Protein AF-A0A7C7PRU1-F1 (afdb_monomer)

Secondary structure (DSSP, 8-state):
----TT-TT-----STTTHHHHTTT---PPPEEEEEEEEE-HHHHH-TTSTTHHHHHHHTTHHHHHHHHHHHSPEE--TTHHHHHHHTT---S---S--EEPPEEEEEETTEEEEEEEEEEEEEEEEE-TTS-EEEEEEEEEEEE--SS-HHHHHHHHHHHHHHHHHHHHHHHHHHHHHT----

Nearest PDB structures (foldseek):
  7aeb-assembly1_M  TM=7.096E-01  e=5.156E-04  Algoriphagus machipongonensis
  6j0n-assembly1_b  TM=6.304E-01  e=5.490E-04  Photorhabdus asymbiotica subsp. asymbiotica ATCC 43949
  6rbk-assembly1_A  TM=6.031E-01  e=1.405E-03  Serratia entomophila
  7b5h-assembly1_AK  TM=6.548E-01  e=2.080E-02  Nostoc sp. PCC 7120 = FACHB-418
  6u5b-assembly1_h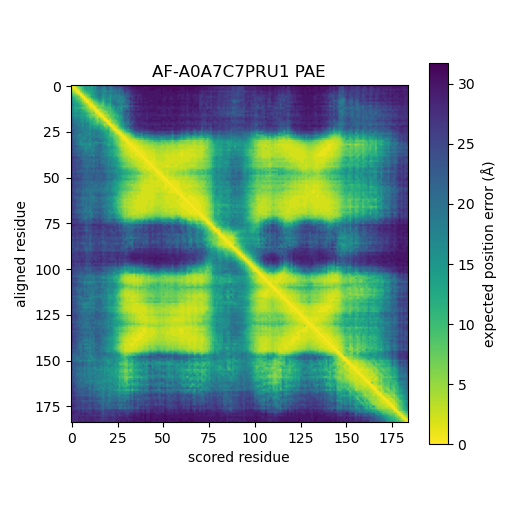  TM=7.132E-01  e=1.363E-01  Pseudomonas aeruginosa PAO1

Structure (mmCIF, N/CA/C/O backbone):
data_AF-A0A7C7PRU1-F1
#
_entry.id   AF-A0A7C7PRU1-F1
#
loop_
_atom_site.group_PDB
_atom_site.id
_atom_site.type_symbol
_atom_site.label_atom_id
_atom_site.label_alt_id
_atom_site.label_comp_id
_atom_site.label_asym_id
_atom_site.label_entity_id
_atom_site.label_seq_id
_atom_site.pdbx_PDB_ins_code
_atom_site.Cartn_x
_atom_site.Cartn_y
_atom_site.Cartn_z
_atom_site.occupancy
_atom_site.B_iso_or_equiv
_atom_site.auth_seq_id
_atom_site.auth_comp_id
_atom_site.auth_asym_id
_atom_site.auth_atom_id
_atom_site.pdbx_PDB_model_num
ATOM 1 N N . LEU A 1 1 ? -3.841 6.656 40.233 1.00 38.75 1 LEU A N 1
ATOM 2 C CA . LEU A 1 1 ? -4.210 6.365 38.831 1.00 38.75 1 LEU A CA 1
ATOM 3 C C . LEU A 1 1 ? -3.490 5.076 38.475 1.00 38.75 1 LEU A C 1
ATOM 5 O O . LEU A 1 1 ? -2.268 5.057 38.509 1.00 38.75 1 LEU A O 1
ATOM 9 N N . GLY A 1 2 ? -4.239 3.973 38.450 1.00 35.47 2 GLY A N 1
ATOM 10 C CA . GLY A 1 2 ? -3.716 2.624 38.669 1.00 35.47 2 GLY A CA 1
ATOM 11 C C . GLY A 1 2 ? -3.081 2.014 37.427 1.00 35.47 2 GLY A C 1
ATOM 12 O O . GLY A 1 2 ? -3.747 1.836 36.416 1.00 35.47 2 GLY A O 1
ATOM 13 N N . SER A 1 3 ? -1.809 1.644 37.541 1.00 40.94 3 SER A N 1
ATOM 14 C CA . SER A 1 3 ? -1.124 0.778 36.588 1.00 40.94 3 SER A CA 1
ATOM 15 C C . SER A 1 3 ? -1.658 -0.647 36.738 1.00 40.94 3 SER A C 1
ATOM 17 O O . SER A 1 3 ? -1.293 -1.339 37.688 1.00 40.94 3 SER A O 1
ATOM 19 N N . ALA A 1 4 ? -2.529 -1.085 35.829 1.00 42.38 4 ALA A N 1
ATOM 20 C CA . ALA A 1 4 ? -2.904 -2.491 35.724 1.00 42.38 4 ALA A CA 1
ATOM 21 C C . ALA A 1 4 ? -1.730 -3.275 35.093 1.00 42.38 4 ALA A C 1
ATOM 23 O O . ALA A 1 4 ? -1.339 -2.988 33.959 1.00 42.38 4 ALA A O 1
ATOM 24 N N . PRO A 1 5 ? -1.125 -4.239 35.808 1.00 40.91 5 PRO A N 1
ATOM 25 C CA . PRO A 1 5 ? -0.026 -5.037 35.290 1.00 40.91 5 PRO A CA 1
ATOM 26 C C . PRO A 1 5 ? -0.597 -6.141 34.394 1.00 40.91 5 PRO A C 1
ATOM 28 O O . PRO A 1 5 ? -1.115 -7.138 34.885 1.00 40.91 5 PRO A O 1
ATOM 31 N N . GLY A 1 6 ? -0.538 -5.955 33.074 1.00 44.84 6 GLY A N 1
ATOM 32 C CA . GLY A 1 6 ? -0.979 -6.988 32.126 1.00 44.84 6 GLY A CA 1
ATOM 33 C C . GLY A 1 6 ? -0.945 -6.606 30.647 1.00 44.84 6 GLY A C 1
ATOM 34 O O . GLY A 1 6 ? -0.924 -7.486 29.796 1.00 44.84 6 GLY A O 1
ATOM 35 N N . THR A 1 7 ? -0.887 -5.320 30.305 1.00 46.22 7 THR A N 1
ATOM 36 C CA . THR A 1 7 ? -1.001 -4.863 28.911 1.00 46.22 7 THR A CA 1
ATOM 37 C C . THR A 1 7 ? 0.336 -4.375 28.353 1.00 46.22 7 THR A C 1
ATOM 39 O O . THR A 1 7 ? 0.737 -3.232 28.581 1.00 46.22 7 THR A O 1
ATOM 42 N N . ARG A 1 8 ? 1.013 -5.215 27.557 1.00 44.19 8 ARG A N 1
ATOM 43 C CA . ARG A 1 8 ? 2.000 -4.746 26.566 1.00 44.19 8 ARG A CA 1
ATOM 44 C C . ARG A 1 8 ? 1.224 -4.030 25.454 1.00 44.19 8 ARG A C 1
ATOM 46 O O . ARG A 1 8 ? 0.799 -4.673 24.508 1.00 44.19 8 ARG A O 1
ATOM 53 N N . GLY A 1 9 ? 0.957 -2.733 25.610 1.00 51.56 9 GLY A N 1
ATOM 54 C CA . GLY A 1 9 ? 0.219 -1.974 24.589 1.00 51.56 9 GLY A CA 1
ATOM 55 C C . GLY A 1 9 ? -0.401 -0.643 25.018 1.00 51.56 9 GLY A C 1
ATOM 56 O O . GLY A 1 9 ? -0.835 0.100 24.154 1.00 51.56 9 GLY A O 1
A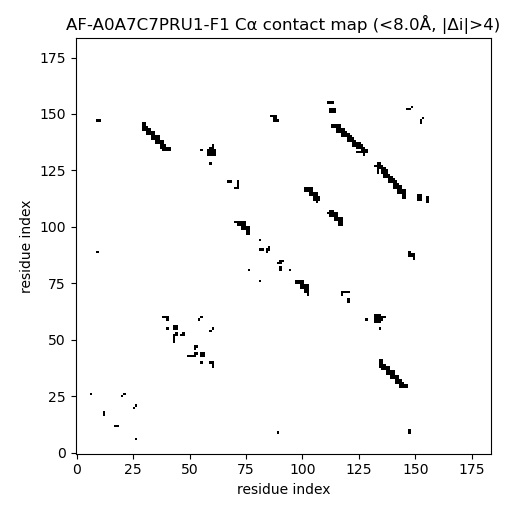TOM 57 N N . GLY A 1 10 ? -0.420 -0.298 26.313 1.00 44.06 10 GLY A N 1
ATOM 58 C CA . GLY A 1 10 ? -0.841 1.047 26.741 1.00 44.06 10 GLY A CA 1
ATOM 59 C C . GLY A 1 10 ? -2.336 1.353 26.574 1.00 44.06 10 GLY A C 1
ATOM 60 O O . GLY A 1 10 ? -2.693 2.475 26.235 1.00 44.06 10 GLY A O 1
ATOM 61 N N . TYR A 1 11 ? -3.214 0.380 26.824 1.00 49.75 11 TYR A N 1
ATOM 62 C CA . TYR A 1 11 ? -4.657 0.621 26.902 1.00 49.75 11 TYR A CA 1
ATOM 63 C C . TYR A 1 11 ? -5.001 1.467 28.149 1.00 49.75 11 TYR A C 1
ATOM 65 O O . TYR A 1 11 ? -4.737 1.033 29.271 1.00 49.75 11 TYR A O 1
ATOM 73 N N . ASP A 1 12 ? -5.590 2.655 27.960 1.00 48.62 12 ASP A N 1
ATOM 74 C CA . ASP A 1 12 ? -6.169 3.486 29.031 1.00 48.62 12 ASP A CA 1
ATOM 75 C C . ASP A 1 12 ? -7.694 3.294 29.043 1.00 48.62 12 ASP A C 1
ATOM 77 O O . ASP A 1 12 ? -8.408 3.765 28.155 1.00 48.62 12 ASP A O 1
ATOM 81 N N . PHE A 1 13 ? -8.192 2.517 30.007 1.00 51.62 13 PHE A N 1
ATOM 82 C CA . PHE A 1 13 ? -9.612 2.181 30.107 1.00 51.62 13 PHE A CA 1
ATOM 83 C C . PHE A 1 13 ? -10.379 3.348 30.731 1.00 51.62 13 PHE A C 1
ATOM 85 O O . PHE A 1 13 ? -10.203 3.664 31.909 1.00 51.62 13 PHE A O 1
ATOM 92 N N . SER A 1 14 ? -11.274 3.966 29.960 1.00 49.44 14 SER A N 1
ATOM 93 C CA . SER A 1 14 ? -12.041 5.139 30.409 1.00 49.44 14 SER A CA 1
ATOM 94 C C . SER A 1 14 ? -13.458 4.799 30.881 1.00 49.44 14 SER A C 1
ATOM 96 O O . SER A 1 14 ? -14.131 5.657 31.459 1.00 49.44 14 SER A O 1
ATOM 98 N N . LYS A 1 15 ? -13.936 3.559 30.666 1.00 45.59 15 LYS A N 1
ATOM 99 C CA . LYS A 1 15 ? -15.317 3.159 30.990 1.00 45.59 15 LYS A CA 1
ATOM 100 C C . LYS A 1 15 ? -15.396 1.880 31.839 1.00 45.59 15 LYS A C 1
ATOM 102 O O . LYS A 1 15 ? -14.768 0.880 31.498 1.00 45.59 15 LYS A O 1
ATOM 107 N N . PRO A 1 16 ? -16.261 1.835 32.875 1.00 46.53 16 PRO A N 1
ATOM 108 C CA . PRO A 1 16 ? -16.462 0.644 33.716 1.00 46.53 16 PRO A CA 1
ATOM 109 C C . PRO A 1 16 ? -16.923 -0.617 32.962 1.00 46.53 16 PRO A C 1
ATOM 111 O O . PRO A 1 16 ? -16.718 -1.732 33.436 1.00 46.53 16 PRO A O 1
ATOM 114 N N . SER A 1 17 ? -17.532 -0.471 31.780 1.00 53.19 17 SER A N 1
ATOM 115 C CA . SER A 1 17 ? -17.933 -1.596 30.921 1.00 53.19 17 SER A CA 1
ATOM 116 C C . SER A 1 17 ? -16.753 -2.302 30.237 1.00 53.19 17 SER A C 1
ATOM 118 O O . SER A 1 17 ? -16.902 -3.435 29.786 1.00 53.19 17 SER A O 1
ATOM 120 N N . GLU A 1 18 ? -15.583 -1.661 30.159 1.00 48.12 18 GLU A N 1
ATOM 121 C CA . GLU A 1 18 ? -14.359 -2.233 29.575 1.00 48.12 18 GLU A CA 1
ATOM 122 C C . GLU A 1 18 ? -13.635 -3.149 30.579 1.00 48.12 18 GLU A C 1
ATOM 124 O O . GLU A 1 18 ? -12.974 -4.112 30.188 1.00 48.12 18 GLU A O 1
ATOM 129 N N . THR A 1 19 ? -13.856 -2.935 31.883 1.00 50.03 19 THR A N 1
ATOM 130 C CA . THR A 1 19 ? -13.284 -3.735 32.978 1.00 50.03 19 THR A CA 1
ATOM 131 C C . THR A 1 19 ? -13.719 -5.205 32.935 1.00 50.03 19 THR A C 1
ATOM 133 O O . THR A 1 19 ? -12.927 -6.092 33.252 1.00 50.03 19 THR A O 1
ATOM 136 N N . ALA A 1 20 ? -14.949 -5.497 32.495 1.00 45.94 20 ALA A N 1
ATOM 137 C CA . ALA A 1 20 ? -15.461 -6.870 32.445 1.00 45.94 20 ALA A CA 1
ATOM 138 C C . ALA A 1 20 ? -14.742 -7.751 31.403 1.00 45.94 20 ALA A C 1
ATOM 140 O O . ALA A 1 20 ? -14.636 -8.959 31.603 1.00 45.94 20 ALA A O 1
ATOM 141 N N . ARG A 1 21 ? -14.205 -7.161 30.323 1.00 45.12 21 ARG A N 1
ATOM 142 C CA . ARG A 1 21 ? -13.443 -7.909 29.304 1.00 45.12 21 ARG A CA 1
ATOM 143 C C . ARG A 1 21 ? -12.027 -8.259 29.777 1.00 45.12 21 ARG A C 1
ATOM 145 O O . ARG A 1 21 ? -11.520 -9.323 29.442 1.00 45.12 21 ARG A O 1
ATOM 152 N N . VAL A 1 22 ? -11.427 -7.421 30.628 1.00 43.94 22 VAL A N 1
ATOM 153 C CA . VAL A 1 22 ? -10.095 -7.650 31.223 1.00 43.94 22 VAL A CA 1
ATOM 154 C C . VAL A 1 22 ? -10.121 -8.759 32.283 1.00 43.94 22 VAL A C 1
ATOM 156 O O . VAL A 1 22 ? -9.177 -9.540 32.381 1.00 43.94 22 VAL A O 1
ATOM 159 N N . ALA A 1 23 ? -11.219 -8.893 33.037 1.00 46.12 23 ALA A N 1
ATOM 160 C CA . ALA A 1 23 ? -11.370 -9.927 34.068 1.00 46.12 23 ALA A CA 1
ATOM 161 C C . ALA A 1 23 ? -11.328 -11.373 33.522 1.00 46.12 23 ALA A C 1
ATOM 163 O O . ALA A 1 23 ? -11.151 -12.311 34.295 1.00 46.12 23 ALA A O 1
ATOM 164 N N . GLN A 1 24 ? -11.459 -11.558 32.202 1.00 50.59 24 GLN A N 1
ATOM 165 C CA . GLN A 1 24 ? -11.369 -12.858 31.528 1.00 50.59 24 GLN A CA 1
ATOM 166 C C . GLN A 1 24 ? -9.952 -13.207 31.033 1.00 50.59 24 GLN A C 1
ATOM 168 O O . GLN A 1 24 ? -9.772 -14.261 30.430 1.00 50.59 24 GLN A O 1
ATOM 173 N N . GLY A 1 25 ? -8.942 -12.361 31.283 1.00 41.38 25 GLY A N 1
ATOM 174 C CA . GLY A 1 25 ? -7.545 -12.657 30.933 1.00 41.38 25 GLY A CA 1
ATOM 175 C C . GLY A 1 25 ? -7.256 -12.699 29.427 1.00 41.38 25 GLY A C 1
ATOM 176 O O . GLY A 1 25 ? -6.227 -13.230 29.019 1.00 41.38 25 GLY A O 1
ATOM 177 N N . VAL A 1 26 ? -8.150 -12.155 28.599 1.00 45.78 26 VAL A N 1
ATOM 178 C CA . VAL A 1 26 ? -7.988 -12.103 27.142 1.00 45.78 26 VAL A CA 1
ATOM 179 C C . VAL A 1 26 ? -7.127 -10.891 26.781 1.00 45.78 26 VAL A C 1
ATOM 181 O O . VAL A 1 26 ? -7.546 -9.751 26.986 1.00 45.78 26 VAL A O 1
ATOM 184 N N . SER A 1 27 ? -5.924 -11.122 26.245 1.00 51.75 27 SER A N 1
ATOM 185 C CA . SER A 1 27 ? -5.180 -10.076 25.540 1.00 51.75 27 SER A CA 1
ATOM 186 C C . SER A 1 27 ? -5.831 -9.853 24.181 1.00 51.75 27 SER A C 1
ATOM 188 O O . SER A 1 27 ? -6.010 -10.799 23.419 1.00 51.75 27 SER A O 1
ATOM 190 N N . VAL A 1 28 ? -6.205 -8.612 23.887 1.00 57.97 28 VAL A N 1
ATOM 191 C CA . VAL A 1 28 ? -6.677 -8.244 22.552 1.00 57.97 28 VAL A CA 1
ATOM 192 C C . VAL A 1 28 ? -5.446 -8.004 21.694 1.00 57.97 28 VAL A C 1
ATOM 194 O O . VAL A 1 28 ? -4.682 -7.071 21.962 1.00 57.97 28 VAL A O 1
ATOM 197 N N . ASP A 1 29 ? -5.243 -8.876 20.710 1.00 67.00 29 ASP A N 1
ATOM 198 C CA . ASP A 1 29 ? -4.255 -8.630 19.673 1.00 67.00 29 ASP A CA 1
ATOM 199 C C . ASP A 1 29 ? -4.738 -7.472 18.791 1.00 67.00 29 ASP A C 1
ATOM 201 O O . ASP A 1 29 ? -5.927 -7.404 18.467 1.00 67.00 29 ASP A O 1
ATOM 205 N N . PRO A 1 30 ? -3.836 -6.553 18.423 1.00 70.06 30 PRO A N 1
ATOM 206 C CA . PRO A 1 30 ? -4.165 -5.442 17.541 1.00 70.06 30 PRO A CA 1
ATOM 207 C C . PRO A 1 30 ? -4.663 -5.949 16.185 1.00 70.06 30 PRO A C 1
ATOM 209 O O . PRO A 1 30 ? -4.174 -6.965 15.678 1.00 70.06 30 PRO A O 1
ATOM 212 N N . GLU A 1 31 ? -5.608 -5.219 15.594 1.00 78.38 31 GLU A N 1
ATOM 213 C CA . GLU A 1 31 ? -6.207 -5.538 14.299 1.00 78.38 31 GLU A CA 1
ATOM 214 C C . GLU A 1 31 ? -5.134 -5.689 13.206 1.00 78.38 31 GLU A C 1
ATOM 216 O O . GLU A 1 31 ? -4.312 -4.800 12.972 1.00 78.38 31 GLU A O 1
ATOM 221 N N . GLN A 1 32 ? -5.143 -6.841 12.534 1.00 86.12 32 GLN A N 1
ATOM 222 C CA . GLN A 1 32 ? -4.233 -7.185 11.445 1.00 86.12 32 GLN A CA 1
ATOM 223 C C . GLN A 1 32 ? -5.040 -7.596 10.222 1.00 86.12 32 GLN A C 1
ATOM 225 O O . GLN A 1 32 ? -6.006 -8.353 10.332 1.00 86.12 32 GLN A O 1
ATOM 230 N N . PHE A 1 33 ? -4.623 -7.127 9.052 1.00 89.06 33 PHE A N 1
ATOM 231 C CA . PHE A 1 33 ? -5.214 -7.532 7.783 1.00 89.06 33 PHE A CA 1
ATOM 232 C C . PHE A 1 33 ? -4.157 -7.585 6.682 1.00 89.06 33 PHE A C 1
ATOM 234 O O . PHE A 1 33 ? -3.087 -6.977 6.771 1.00 89.06 33 PHE A O 1
ATOM 241 N N . THR A 1 34 ? -4.476 -8.335 5.633 1.00 91.44 34 THR A N 1
ATOM 242 C CA . THR A 1 34 ? -3.633 -8.479 4.448 1.00 91.44 34 THR A CA 1
ATOM 243 C C . THR A 1 34 ? -4.231 -7.677 3.302 1.00 91.44 34 THR A C 1
ATOM 245 O O . THR A 1 34 ? -5.440 -7.723 3.075 1.00 91.44 34 THR A O 1
ATOM 248 N N . LEU A 1 35 ? -3.384 -6.936 2.592 1.00 91.19 35 LEU A N 1
ATOM 249 C CA . LEU A 1 35 ? -3.743 -6.212 1.382 1.00 91.19 35 LEU A CA 1
ATOM 250 C C . LEU A 1 35 ? -2.948 -6.781 0.207 1.00 91.19 35 LEU A C 1
ATOM 252 O O . LEU A 1 35 ? -1.722 -6.688 0.189 1.00 91.19 35 LEU A O 1
ATOM 256 N N . ASP A 1 36 ? -3.655 -7.311 -0.784 1.00 94.00 36 ASP A N 1
ATOM 257 C CA . ASP A 1 36 ? -3.054 -7.775 -2.030 1.00 94.00 36 ASP A CA 1
ATOM 258 C C . ASP A 1 36 ? -3.206 -6.696 -3.105 1.00 94.00 36 ASP A C 1
ATOM 260 O O . ASP A 1 36 ? -4.315 -6.243 -3.403 1.00 94.00 36 ASP A O 1
ATOM 264 N N . ILE A 1 37 ? -2.083 -6.269 -3.683 1.00 93.62 37 ILE A N 1
ATOM 265 C CA . ILE A 1 37 ? -2.037 -5.272 -4.755 1.00 93.62 37 ILE A CA 1
ATOM 266 C C . ILE A 1 37 ? -1.353 -5.849 -5.994 1.00 93.62 37 ILE A C 1
ATOM 268 O O . ILE A 1 37 ? -0.379 -6.595 -5.903 1.00 93.62 37 ILE A O 1
ATOM 272 N N . LEU A 1 38 ? -1.848 -5.459 -7.166 1.00 94.88 38 LEU A N 1
ATOM 273 C CA . LEU A 1 38 ? -1.202 -5.723 -8.447 1.00 94.88 38 LEU A CA 1
ATOM 274 C C . LEU A 1 38 ? -0.463 -4.460 -8.884 1.00 94.88 38 LEU A C 1
ATOM 276 O O . LEU A 1 38 ? -1.079 -3.411 -9.071 1.00 94.88 38 LEU A O 1
ATOM 280 N N . LEU A 1 39 ? 0.849 -4.572 -9.068 1.00 94.19 39 LEU A N 1
ATOM 281 C CA . LEU A 1 39 ? 1.664 -3.518 -9.659 1.00 94.19 39 LEU A CA 1
ATOM 282 C C . LEU A 1 39 ? 1.933 -3.866 -11.118 1.00 94.19 39 LEU A C 1
ATOM 284 O O . LEU A 1 39 ? 2.439 -4.948 -11.413 1.00 94.19 39 LEU A O 1
ATOM 288 N N . ASP A 1 40 ? 1.603 -2.945 -12.021 1.00 94.38 40 ASP A N 1
ATOM 289 C CA . ASP A 1 40 ? 1.772 -3.128 -13.459 1.00 94.38 40 ASP A CA 1
ATOM 290 C C . ASP A 1 40 ? 2.2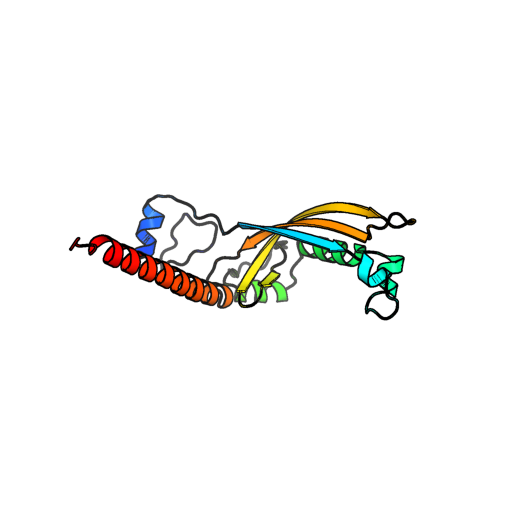37 -1.830 -14.136 1.00 94.38 40 ASP A C 1
ATOM 292 O O . ASP A 1 40 ? 1.703 -0.744 -13.900 1.00 94.38 40 ASP A O 1
ATOM 296 N N . ALA A 1 41 ? 3.261 -1.941 -14.977 1.00 93.94 41 ALA A N 1
ATOM 297 C CA . ALA A 1 41 ? 3.781 -0.851 -15.795 1.00 93.94 41 ALA A CA 1
ATOM 298 C C . ALA A 1 41 ? 3.347 -0.930 -17.270 1.00 93.94 41 ALA A C 1
ATOM 300 O O . ALA A 1 41 ? 3.642 0.003 -18.018 1.00 93.94 41 ALA A O 1
ATOM 301 N N . SER A 1 42 ? 2.627 -1.981 -17.685 1.00 91.88 42 SER A N 1
ATOM 302 C CA . SER A 1 42 ? 2.261 -2.239 -19.089 1.00 91.88 42 SER A CA 1
ATOM 303 C C . SER A 1 42 ? 1.588 -1.038 -19.764 1.00 91.88 42 SER A C 1
ATOM 305 O O . SER A 1 42 ? 1.995 -0.644 -20.856 1.00 91.88 42 SER A O 1
ATOM 307 N N . ASP A 1 43 ? 0.628 -0.397 -19.091 1.00 91.56 43 ASP A N 1
ATOM 308 C CA . ASP A 1 43 ? -0.084 0.765 -19.640 1.00 91.56 43 ASP A CA 1
ATOM 309 C C . ASP A 1 43 ? 0.851 1.968 -19.833 1.00 91.56 43 ASP A C 1
ATOM 311 O O . ASP A 1 43 ? 0.880 2.581 -20.900 1.00 91.56 43 ASP A O 1
ATOM 315 N N . ARG A 1 44 ? 1.689 2.266 -18.829 1.00 92.19 44 ARG A N 1
ATOM 316 C CA . ARG A 1 44 ? 2.669 3.367 -18.879 1.00 92.19 44 ARG A CA 1
ATOM 317 C C . ARG A 1 44 ? 3.734 3.140 -19.950 1.00 92.19 44 ARG A C 1
ATOM 319 O O . ARG A 1 44 ? 4.229 4.097 -20.538 1.00 92.19 44 ARG A O 1
ATOM 326 N N . MET A 1 45 ? 4.093 1.887 -20.214 1.00 91.50 45 MET A N 1
ATOM 327 C CA . MET A 1 45 ? 5.011 1.530 -21.295 1.00 91.50 45 MET A CA 1
ATOM 328 C C . MET A 1 45 ? 4.350 1.613 -22.678 1.00 91.50 45 MET A C 1
ATOM 330 O O . MET A 1 45 ? 5.033 1.920 -23.652 1.00 91.50 45 MET A O 1
ATOM 334 N N . GLY A 1 46 ? 3.046 1.336 -22.769 1.00 91.38 46 GLY A N 1
ATOM 335 C CA . GLY A 1 46 ? 2.301 1.287 -24.028 1.00 91.38 46 GLY A CA 1
ATOM 336 C C . GLY A 1 46 ? 1.999 2.651 -24.655 1.00 91.38 46 GLY A C 1
ATOM 337 O O . GLY A 1 46 ? 1.857 2.728 -25.874 1.00 91.38 46 GLY A O 1
ATOM 338 N N . ASP A 1 47 ? 1.936 3.723 -23.859 1.00 92.25 47 ASP A N 1
ATOM 339 C CA . ASP A 1 47 ? 1.659 5.081 -24.343 1.00 92.25 47 ASP A CA 1
ATOM 340 C C . ASP A 1 47 ? 2.741 6.072 -23.894 1.00 92.25 47 ASP A C 1
ATOM 342 O O . ASP A 1 47 ? 2.908 6.365 -22.708 1.00 92.25 47 ASP A O 1
ATOM 346 N N . SER A 1 48 ? 3.461 6.634 -24.868 1.00 89.88 48 SER A N 1
ATOM 347 C CA . SER A 1 48 ? 4.526 7.614 -24.637 1.00 89.88 48 SER A CA 1
ATOM 348 C C . SER A 1 48 ? 4.041 8.946 -24.062 1.00 89.88 48 SER A C 1
ATOM 350 O O . SER A 1 48 ? 4.857 9.725 -23.571 1.00 89.88 48 SER A O 1
ATOM 352 N N . ASN A 1 49 ? 2.739 9.233 -24.140 1.00 91.56 49 ASN A N 1
ATOM 353 C CA . ASN A 1 49 ? 2.148 10.457 -23.602 1.00 91.56 49 ASN A CA 1
ATOM 354 C C . ASN A 1 49 ? 1.759 10.320 -22.125 1.00 91.56 49 ASN A C 1
ATOM 356 O O . ASN A 1 49 ? 1.463 11.330 -21.480 1.00 91.56 49 ASN A O 1
ATOM 360 N N . LEU A 1 50 ? 1.753 9.099 -21.578 1.00 89.50 50 LEU A N 1
ATOM 361 C CA . LEU A 1 50 ? 1.426 8.887 -20.176 1.00 89.50 50 LEU A CA 1
ATOM 362 C C . LEU A 1 50 ? 2.581 9.322 -19.261 1.00 89.50 50 LEU A C 1
ATOM 364 O O . LEU A 1 50 ? 3.762 9.085 -19.551 1.00 89.50 50 LEU A O 1
ATOM 368 N N . PRO A 1 51 ? 2.265 9.938 -18.108 1.00 88.81 51 PRO A N 1
ATOM 369 C CA . PRO A 1 51 ? 3.274 10.294 -17.127 1.00 88.81 51 PRO A CA 1
ATOM 370 C C . PRO A 1 51 ? 3.979 9.034 -16.613 1.00 88.81 51 PRO A C 1
ATOM 372 O O . PRO A 1 51 ? 3.354 8.023 -16.295 1.00 88.81 51 PRO A O 1
ATOM 375 N N . GLY A 1 52 ? 5.306 9.104 -16.519 1.00 85.94 52 GLY A N 1
ATOM 376 C CA . GLY A 1 52 ? 6.124 7.981 -16.063 1.00 85.94 52 GLY A CA 1
ATOM 377 C C . GLY A 1 52 ? 6.520 6.985 -17.154 1.00 85.94 52 GLY A C 1
ATOM 378 O O . GLY A 1 52 ? 7.236 6.043 -16.828 1.00 85.94 52 GLY A O 1
ATOM 379 N N . HIS A 1 53 ? 6.163 7.211 -18.428 1.00 91.56 53 HIS A N 1
ATOM 380 C CA . HIS A 1 53 ? 6.590 6.361 -19.549 1.00 91.56 53 HIS A CA 1
ATOM 381 C C . HIS A 1 53 ? 8.109 6.131 -19.580 1.00 91.56 53 HIS A C 1
ATOM 383 O O . HIS A 1 53 ? 8.572 4.996 -19.628 1.00 91.56 53 HIS A O 1
ATOM 389 N N . ALA A 1 54 ? 8.907 7.200 -19.481 1.00 91.12 54 ALA A N 1
ATOM 390 C CA . ALA A 1 54 ? 10.368 7.096 -19.520 1.00 91.12 54 ALA A CA 1
ATOM 391 C C . ALA A 1 54 ? 10.944 6.229 -18.383 1.00 91.12 54 ALA A C 1
ATOM 393 O O . ALA A 1 54 ? 11.947 5.546 -18.577 1.00 91.12 54 ALA A O 1
ATOM 394 N N . ILE A 1 55 ? 10.307 6.246 -17.208 1.00 90.75 55 ILE A N 1
ATOM 395 C CA . ILE A 1 55 ? 10.722 5.442 -16.053 1.00 90.75 55 ILE A CA 1
ATOM 396 C C . ILE A 1 55 ? 10.276 3.994 -16.259 1.00 90.75 55 ILE A C 1
ATOM 398 O O . ILE A 1 55 ? 11.103 3.092 -16.168 1.00 90.75 55 ILE A O 1
ATOM 402 N N . ALA A 1 56 ? 9.007 3.779 -16.611 1.00 91.44 56 ALA A N 1
ATOM 403 C CA . ALA A 1 56 ? 8.425 2.459 -16.839 1.00 91.44 56 ALA A CA 1
ATOM 404 C C . ALA A 1 56 ? 9.161 1.675 -17.942 1.00 91.44 56 ALA A C 1
ATOM 406 O O . ALA A 1 56 ? 9.430 0.488 -17.783 1.00 91.44 56 ALA A O 1
ATOM 407 N N . SER A 1 57 ? 9.568 2.345 -19.022 1.00 90.50 57 SER A N 1
ATOM 408 C CA . SER A 1 57 ? 10.287 1.723 -20.142 1.00 90.50 57 SER A CA 1
ATOM 409 C C . SER A 1 57 ? 11.698 1.236 -19.789 1.00 90.50 57 SER A C 1
ATOM 411 O O . SER A 1 57 ? 12.222 0.354 -20.467 1.00 90.50 57 SER A O 1
ATOM 413 N N . VAL A 1 58 ? 12.331 1.799 -18.753 1.00 91.94 58 VAL A N 1
ATOM 414 C CA . VAL A 1 58 ? 13.707 1.448 -18.350 1.00 91.94 58 VAL A CA 1
ATOM 415 C C . VAL A 1 58 ? 13.726 0.593 -17.081 1.00 91.94 58 VAL A C 1
ATOM 417 O O . VAL A 1 58 ? 14.459 -0.396 -17.015 1.00 91.94 58 VAL A O 1
ATOM 420 N N . TYR A 1 59 ? 12.921 0.969 -16.089 1.00 92.31 59 TYR A N 1
ATOM 421 C CA . TYR A 1 59 ? 12.929 0.420 -14.732 1.00 92.31 59 TYR A CA 1
ATOM 422 C C . TYR A 1 59 ? 11.678 -0.405 -14.395 1.00 92.31 59 TYR A C 1
ATOM 424 O O . TYR A 1 59 ? 11.641 -1.043 -13.347 1.00 92.31 59 TYR A O 1
ATOM 432 N N . GLY A 1 60 ? 10.656 -0.426 -15.257 1.00 93.19 60 GLY A N 1
ATOM 433 C CA . GLY A 1 60 ? 9.417 -1.160 -14.994 1.00 93.19 60 GLY A CA 1
ATOM 434 C C . GLY A 1 60 ? 8.710 -0.659 -13.731 1.00 93.19 60 GLY A C 1
ATOM 435 O O . GLY A 1 60 ? 8.401 0.528 -13.636 1.00 93.19 60 GLY A O 1
ATOM 436 N N . ILE A 1 61 ? 8.458 -1.576 -12.790 1.00 95.31 61 ILE A N 1
ATOM 437 C CA . ILE A 1 61 ? 7.835 -1.305 -11.477 1.00 95.31 61 ILE A CA 1
ATOM 438 C C . ILE A 1 61 ? 8.836 -1.328 -10.306 1.00 95.31 61 ILE A C 1
ATOM 440 O O . ILE A 1 61 ? 8.445 -1.374 -9.139 1.00 95.31 61 ILE A O 1
ATOM 444 N N . GLU A 1 62 ? 10.137 -1.383 -10.593 1.00 93.81 62 GLU A N 1
ATOM 445 C CA . GLU A 1 62 ? 11.172 -1.476 -9.560 1.00 93.81 62 GLU A CA 1
ATOM 446 C C . GLU A 1 62 ? 11.161 -0.294 -8.568 1.00 93.81 62 GLU A C 1
ATOM 448 O O . GLU A 1 62 ? 11.219 -0.554 -7.366 1.00 93.81 62 GLU A O 1
ATOM 453 N N . PRO A 1 63 ? 10.985 0.978 -8.990 1.00 92.44 63 PRO A N 1
ATOM 454 C CA . PRO A 1 63 ? 10.918 2.102 -8.051 1.00 92.44 63 PRO A CA 1
ATOM 455 C C . PRO A 1 63 ? 9.770 1.990 -7.034 1.00 92.44 63 PRO A C 1
ATOM 457 O O . PRO A 1 63 ? 9.907 2.389 -5.872 1.00 92.44 63 PRO A O 1
ATOM 460 N N . GLU A 1 64 ? 8.627 1.446 -7.452 1.00 92.19 64 GLU A N 1
ATOM 461 C CA . GLU A 1 64 ? 7.478 1.201 -6.585 1.00 92.19 64 GLU A CA 1
ATOM 462 C C . GLU A 1 64 ? 7.776 0.090 -5.571 1.00 92.19 64 GLU A C 1
ATOM 464 O O . GLU A 1 64 ? 7.469 0.237 -4.384 1.00 92.19 64 GLU A O 1
ATOM 469 N N . LEU A 1 65 ? 8.430 -0.991 -6.009 1.00 92.56 65 LEU A N 1
ATOM 470 C CA . LEU A 1 65 ? 8.862 -2.075 -5.123 1.00 92.56 65 LEU A CA 1
ATOM 471 C C . LEU A 1 65 ? 9.906 -1.599 -4.106 1.00 92.56 65 LEU A C 1
ATOM 473 O O . LEU A 1 65 ? 9.804 -1.934 -2.924 1.00 92.56 65 LEU A O 1
ATOM 477 N N . ASP A 1 66 ? 10.870 -0.784 -4.528 1.00 91.44 66 ASP A N 1
ATOM 478 C CA . ASP A 1 66 ? 11.882 -0.200 -3.644 1.00 91.44 66 ASP A CA 1
ATOM 479 C C . ASP A 1 66 ? 11.253 0.725 -2.600 1.00 91.44 66 ASP A C 1
ATOM 481 O O . ASP A 1 66 ? 11.622 0.700 -1.422 1.00 91.44 66 ASP A O 1
ATOM 485 N N . THR A 1 67 ? 10.232 1.485 -3.003 1.00 89.44 67 THR A N 1
ATOM 486 C CA . THR A 1 67 ? 9.460 2.317 -2.079 1.00 89.44 67 THR A CA 1
ATOM 487 C C . THR A 1 67 ? 8.788 1.457 -1.007 1.00 89.44 67 THR A C 1
ATOM 489 O O . THR A 1 67 ? 8.936 1.751 0.181 1.00 89.44 67 THR A O 1
ATOM 492 N N . LEU A 1 68 ? 8.126 0.358 -1.385 1.00 89.06 68 LEU A N 1
ATOM 493 C CA . LEU A 1 68 ? 7.502 -0.571 -0.432 1.00 89.06 68 LEU A CA 1
ATOM 494 C C . LEU A 1 68 ? 8.526 -1.220 0.509 1.00 89.06 68 LEU A C 1
ATOM 496 O O . LEU A 1 68 ? 8.293 -1.304 1.716 1.00 89.06 68 LEU A O 1
ATOM 500 N N . ARG A 1 69 ? 9.691 -1.616 -0.013 1.00 86.69 69 ARG A N 1
ATOM 501 C CA . ARG A 1 69 ? 10.793 -2.161 0.798 1.00 86.69 69 ARG A CA 1
ATOM 502 C C . ARG A 1 69 ? 11.287 -1.139 1.826 1.00 86.69 69 ARG A C 1
ATOM 504 O O . ARG A 1 69 ? 11.439 -1.480 2.997 1.00 86.69 69 ARG A O 1
ATOM 511 N N . SER A 1 70 ? 11.434 0.125 1.423 1.00 83.94 70 SER A N 1
ATOM 512 C CA . SER A 1 70 ? 11.845 1.218 2.320 1.00 83.94 70 SER A CA 1
ATOM 513 C C . SER A 1 70 ? 10.808 1.559 3.402 1.00 83.94 70 SER A C 1
ATOM 515 O O . SER A 1 70 ? 11.137 2.170 4.421 1.00 83.94 70 SER A O 1
ATOM 517 N N . MET A 1 71 ? 9.539 1.194 3.186 1.00 82.25 71 MET A N 1
ATOM 518 C CA . MET A 1 71 ? 8.467 1.376 4.166 1.00 82.25 71 MET A CA 1
ATOM 519 C C . MET A 1 71 ? 8.467 0.283 5.239 1.00 82.25 71 MET A C 1
ATOM 521 O O . MET A 1 71 ? 8.091 0.567 6.372 1.00 82.25 71 MET A O 1
ATOM 525 N N . VAL A 1 72 ? 8.906 -0.935 4.913 1.00 81.81 72 VAL A N 1
ATOM 526 C CA . VAL A 1 72 ? 9.100 -2.013 5.904 1.00 81.81 72 VAL A CA 1
ATOM 527 C C . VAL A 1 72 ? 10.378 -1.806 6.704 1.00 81.81 72 VAL A C 1
ATOM 529 O O . VAL A 1 72 ? 10.455 -2.204 7.865 1.00 81.81 72 VAL A O 1
ATOM 532 N N . GLU A 1 73 ? 11.389 -1.190 6.091 1.00 77.75 73 GLU A N 1
ATOM 533 C CA . GLU A 1 73 ? 12.678 -1.012 6.738 1.00 77.75 73 GLU A CA 1
ATOM 534 C C . GLU A 1 73 ? 12.542 -0.199 8.044 1.00 77.75 73 GLU A C 1
ATOM 536 O O . GLU A 1 73 ? 11.927 0.878 8.052 1.00 77.75 73 GLU A O 1
ATOM 541 N N . PRO A 1 74 ? 13.088 -0.699 9.171 1.00 63.47 74 PRO A N 1
ATOM 542 C CA . PRO A 1 74 ? 13.026 0.002 10.445 1.00 63.47 74 PRO A CA 1
ATOM 543 C C . PRO A 1 74 ? 13.793 1.324 10.364 1.00 63.47 74 PRO A C 1
ATOM 545 O O . PRO A 1 74 ? 15.011 1.350 10.172 1.00 63.47 74 PRO A O 1
ATOM 548 N N . LYS A 1 75 ? 13.087 2.443 10.550 1.00 64.50 75 LYS A N 1
ATOM 549 C CA . LYS A 1 75 ? 13.691 3.775 10.471 1.00 64.50 75 LYS A CA 1
ATOM 550 C C . LYS A 1 75 ? 14.282 4.155 11.822 1.00 64.50 75 LYS A C 1
ATOM 552 O O . LYS A 1 75 ? 13.625 4.103 12.860 1.00 64.50 75 LYS A O 1
ATOM 557 N N . SER A 1 76 ? 15.542 4.587 11.822 1.00 52.81 76 SER A N 1
ATOM 558 C CA . SER A 1 76 ? 16.120 5.254 12.986 1.00 52.81 76 SER A CA 1
ATOM 559 C C . SER A 1 76 ? 15.502 6.647 13.095 1.00 52.81 76 SER A C 1
ATOM 561 O O . SER A 1 76 ? 15.884 7.563 12.363 1.00 52.81 76 SER A O 1
ATOM 563 N N . HIS A 1 77 ? 14.523 6.812 13.977 1.00 50.50 77 HIS A N 1
ATOM 564 C CA . HIS A 1 77 ? 13.925 8.115 14.220 1.00 50.50 77 HIS A CA 1
ATOM 565 C C . HIS A 1 77 ? 14.932 9.016 14.947 1.00 50.50 77 HIS A C 1
ATOM 567 O O . HIS A 1 77 ? 15.374 8.721 16.056 1.00 50.50 77 HIS A O 1
ATOM 573 N N . GLY A 1 78 ? 15.309 10.127 14.309 1.00 53.62 78 GLY A N 1
ATOM 574 C CA . GLY A 1 78 ? 15.937 11.249 15.005 1.00 53.62 78 GLY A CA 1
ATOM 575 C C . GLY A 1 78 ? 14.958 11.911 15.993 1.00 53.62 78 GLY A C 1
ATOM 576 O O . GLY A 1 78 ? 13.796 11.502 16.069 1.00 53.62 78 GLY A O 1
ATOM 577 N N . PRO A 1 79 ? 15.382 12.958 16.723 1.00 52.31 79 PRO A N 1
ATOM 578 C CA . PRO A 1 79 ? 14.581 13.627 17.759 1.00 52.31 79 PRO A CA 1
ATOM 579 C C . PRO A 1 79 ? 13.147 14.024 17.344 1.00 52.31 79 PRO A C 1
ATOM 581 O O . PRO A 1 79 ? 12.262 14.065 18.195 1.00 52.31 79 PRO A O 1
ATOM 584 N N . ASP A 1 80 ? 12.891 14.251 16.050 1.00 52.72 80 ASP A N 1
ATOM 585 C CA . ASP A 1 80 ? 11.561 14.575 15.506 1.00 52.72 80 ASP A CA 1
ATOM 586 C C . ASP A 1 80 ? 10.593 13.384 15.393 1.00 52.72 80 ASP A C 1
ATOM 588 O O . ASP A 1 80 ? 9.388 13.565 15.548 1.00 52.72 80 ASP A O 1
ATOM 592 N N . GLY A 1 81 ? 11.065 12.148 15.185 1.00 52.88 81 GLY A N 1
ATOM 593 C CA . GLY A 1 81 ? 10.166 10.983 15.077 1.00 52.88 81 GLY A CA 1
ATOM 594 C C . GLY A 1 81 ? 9.538 10.570 16.415 1.00 52.88 81 GLY A C 1
ATOM 595 O O . GLY A 1 81 ? 8.465 9.962 16.462 1.00 52.88 81 GLY A O 1
ATOM 596 N N . VAL A 1 82 ? 10.158 10.991 17.520 1.00 57.00 82 VAL A N 1
ATOM 597 C CA . VAL A 1 82 ? 9.597 10.865 18.871 1.00 57.00 82 VAL A CA 1
ATOM 598 C C . VAL A 1 82 ? 8.347 11.740 19.020 1.00 57.00 82 VAL A C 1
ATOM 600 O O . VAL A 1 82 ? 7.417 11.349 19.720 1.00 57.00 82 VAL A O 1
ATOM 603 N N . GLN A 1 83 ? 8.267 12.879 18.319 1.00 56.91 83 GLN A N 1
ATOM 604 C CA . GLN A 1 83 ? 7.097 13.763 18.361 1.00 56.91 83 GLN A CA 1
ATOM 605 C C . GLN A 1 83 ? 5.897 13.153 17.632 1.00 56.91 83 GLN A C 1
ATOM 607 O O . GLN A 1 83 ? 4.777 13.253 18.125 1.00 56.91 83 GLN A O 1
ATOM 612 N N . THR A 1 84 ? 6.117 12.459 16.510 1.00 59.47 84 THR A N 1
ATOM 613 C CA . THR A 1 84 ? 5.043 11.745 15.802 1.00 59.47 84 THR A CA 1
ATOM 614 C C . THR A 1 84 ? 4.507 10.568 16.614 1.00 59.47 84 THR A C 1
ATOM 616 O O . THR A 1 84 ? 3.298 10.405 16.716 1.00 59.47 84 THR A O 1
ATOM 619 N N . LEU A 1 85 ? 5.373 9.791 17.274 1.00 58.97 85 LEU A N 1
ATOM 620 C CA . LEU A 1 85 ? 4.941 8.698 18.159 1.00 58.97 85 LEU A CA 1
ATOM 621 C C . LEU A 1 85 ? 4.262 9.220 19.437 1.00 58.97 85 LEU A C 1
ATOM 623 O O . LEU A 1 85 ? 3.283 8.637 19.905 1.00 58.97 85 LEU A O 1
ATOM 627 N N . ALA A 1 86 ? 4.728 10.351 19.976 1.00 59.66 86 ALA A N 1
ATOM 628 C CA . ALA A 1 86 ? 4.069 11.046 21.080 1.00 59.66 86 ALA A CA 1
ATOM 629 C C . ALA A 1 86 ? 2.690 11.595 20.679 1.00 59.66 86 ALA A C 1
ATOM 631 O O . ALA A 1 86 ? 1.744 11.463 21.452 1.00 59.66 86 ALA A O 1
ATOM 632 N N . ALA A 1 87 ? 2.544 12.128 19.461 1.00 59.31 87 ALA A N 1
ATOM 633 C CA . ALA A 1 87 ? 1.264 12.591 18.920 1.00 59.31 87 ALA A CA 1
ATOM 634 C C . ALA A 1 87 ? 0.252 11.450 18.705 1.00 59.31 87 ALA A C 1
ATOM 636 O O . ALA A 1 87 ? -0.953 11.683 18.736 1.00 59.31 87 ALA A O 1
ATOM 637 N N . LEU A 1 88 ? 0.732 10.214 18.535 1.00 59.94 88 LEU A N 1
ATOM 638 C CA . LEU A 1 88 ? -0.087 8.999 18.443 1.00 59.94 88 LEU A CA 1
ATOM 639 C C . LEU A 1 88 ? -0.355 8.349 19.815 1.00 59.94 88 LEU A C 1
ATOM 641 O O . LEU A 1 88 ? -0.955 7.279 19.878 1.00 59.94 88 LEU A O 1
ATOM 645 N N . GLY A 1 89 ? 0.087 8.972 20.914 1.00 57.06 89 GLY A N 1
ATOM 646 C CA . GLY A 1 89 ? -0.140 8.494 22.281 1.00 57.06 89 GLY A CA 1
ATOM 647 C C . GLY A 1 89 ? 0.814 7.391 22.758 1.00 57.06 89 GLY A C 1
ATOM 648 O O . GLY A 1 89 ? 0.638 6.886 23.862 1.00 57.06 89 GLY A O 1
ATOM 649 N N . GLN A 1 90 ? 1.841 7.032 21.976 1.00 59.09 90 GLN A N 1
ATOM 650 C CA . GLN A 1 90 ? 2.816 5.983 22.321 1.00 59.09 90 GLN A CA 1
ATOM 651 C C . GLN A 1 90 ? 4.123 6.523 22.939 1.00 59.09 90 GLN A C 1
ATOM 653 O O . GLN A 1 90 ? 5.007 5.756 23.319 1.00 59.09 90 GLN A O 1
ATOM 658 N N . GLY A 1 91 ? 4.269 7.845 23.071 1.00 53.88 91 GLY A N 1
ATOM 659 C CA . GLY A 1 91 ? 5.476 8.483 23.603 1.00 53.88 91 GLY A CA 1
ATOM 660 C C . GLY A 1 91 ? 5.533 8.520 25.132 1.00 53.88 91 GLY A C 1
ATOM 661 O O . GLY A 1 91 ? 5.202 9.536 25.739 1.00 53.88 91 GLY A O 1
ATOM 662 N N . THR A 1 92 ? 6.015 7.458 25.781 1.00 48.44 92 THR A N 1
ATOM 663 C CA . THR A 1 92 ? 6.482 7.553 27.178 1.00 48.44 92 THR A CA 1
ATOM 664 C C . THR A 1 92 ? 7.910 8.096 27.203 1.00 48.44 92 THR A C 1
ATOM 666 O O . THR A 1 92 ? 8.780 7.548 26.533 1.00 48.44 92 THR A O 1
ATOM 669 N N . GLY A 1 93 ? 8.165 9.160 27.975 1.00 47.75 93 GLY A N 1
ATOM 670 C CA . GLY A 1 93 ? 9.439 9.895 28.059 1.00 47.75 93 GLY A CA 1
ATOM 671 C C . GLY A 1 93 ? 10.653 9.112 28.588 1.00 47.75 93 GLY A C 1
ATOM 672 O O . GLY A 1 93 ? 11.222 9.456 29.624 1.00 47.75 93 GLY A O 1
ATOM 673 N N . LYS A 1 94 ? 11.087 8.084 27.857 1.00 45.53 94 LYS A N 1
ATOM 674 C CA . LYS A 1 94 ? 12.384 7.407 27.987 1.00 45.53 94 LYS A CA 1
ATOM 675 C C . LYS A 1 94 ? 13.110 7.466 26.640 1.00 45.53 94 LYS A C 1
ATOM 677 O O . LYS A 1 94 ? 13.473 6.457 26.057 1.00 45.53 94 LYS A O 1
ATOM 682 N N . ALA A 1 95 ? 13.307 8.683 26.141 1.00 44.69 95 ALA A N 1
ATOM 683 C CA . ALA A 1 95 ? 14.249 8.954 25.066 1.00 44.69 95 ALA A CA 1
ATOM 684 C C . ALA A 1 95 ? 15.657 8.612 25.573 1.00 44.69 95 ALA A C 1
ATOM 686 O O . ALA A 1 95 ? 16.074 9.264 26.517 1.00 44.69 95 ALA A O 1
ATOM 687 N N . PHE A 1 96 ? 16.311 7.567 25.043 1.00 42.97 96 PHE A N 1
ATOM 688 C CA . PHE A 1 96 ? 17.780 7.367 24.925 1.00 42.97 96 PHE A CA 1
ATOM 689 C C . PHE A 1 96 ? 18.182 5.919 24.563 1.00 42.97 96 PHE A C 1
ATOM 691 O O . PHE A 1 96 ? 19.327 5.522 24.776 1.00 42.97 96 PHE A O 1
ATOM 698 N N . GLN A 1 97 ? 17.310 5.125 23.946 1.00 40.84 97 GLN A N 1
ATOM 699 C CA . GLN A 1 97 ? 17.763 3.988 23.149 1.00 40.84 97 GLN A CA 1
ATOM 700 C C . GLN A 1 97 ? 17.496 4.289 21.681 1.00 40.84 97 GLN A C 1
ATOM 702 O O . GLN A 1 97 ? 16.523 4.954 21.336 1.00 40.84 97 GLN A O 1
ATOM 707 N N . ARG A 1 98 ? 18.442 3.904 20.817 1.00 46.91 98 ARG A N 1
ATOM 708 C CA . ARG A 1 98 ? 18.264 3.887 19.362 1.00 46.91 98 ARG A CA 1
ATOM 709 C C . ARG A 1 98 ? 17.204 2.834 19.050 1.00 46.91 98 ARG A C 1
ATOM 711 O O . ARG A 1 98 ? 17.527 1.750 18.576 1.00 46.91 98 ARG A O 1
ATOM 718 N N . ASP A 1 99 ? 15.966 3.137 19.392 1.00 47.47 99 ASP A N 1
ATOM 719 C CA . ASP A 1 99 ? 14.845 2.260 19.163 1.00 47.47 99 ASP A CA 1
ATOM 720 C C . ASP A 1 99 ? 14.485 2.425 17.689 1.00 47.47 99 ASP A C 1
ATOM 722 O O . ASP A 1 99 ? 13.957 3.441 17.233 1.00 47.47 99 ASP A O 1
ATOM 726 N N . GLN A 1 100 ? 14.916 1.440 16.905 1.00 49.44 100 GLN A N 1
ATOM 727 C CA . GLN A 1 100 ? 14.410 1.204 15.565 1.00 49.44 100 GLN A CA 1
ATOM 728 C C . GLN A 1 100 ? 12.914 0.930 15.705 1.00 49.44 100 GLN A C 1
ATOM 730 O O . GLN A 1 100 ? 12.504 -0.179 16.044 1.00 49.44 100 GLN A O 1
ATOM 735 N N . HIS A 1 101 ? 12.103 1.965 15.509 1.00 54.28 101 HIS A N 1
ATOM 736 C CA . HIS A 1 101 ? 10.660 1.812 15.464 1.00 54.28 101 HIS A CA 1
ATOM 737 C C . HIS A 1 101 ? 10.244 1.507 14.018 1.00 54.28 101 HIS A C 1
ATOM 739 O O . HIS A 1 101 ? 10.822 2.065 13.077 1.00 54.28 101 HIS A O 1
ATOM 745 N N . PRO A 1 102 ? 9.277 0.598 13.814 1.00 57.34 102 PRO A N 1
ATOM 746 C CA . PRO A 1 102 ? 8.730 0.345 12.489 1.00 57.34 102 PRO A CA 1
ATOM 747 C C . PRO A 1 102 ? 8.106 1.631 11.932 1.00 57.34 102 PRO A C 1
ATOM 749 O O . PRO A 1 102 ? 7.557 2.442 12.682 1.00 57.34 102 PRO A O 1
ATOM 752 N N . SER A 1 103 ? 8.201 1.829 10.614 1.00 62.31 103 SER A N 1
ATOM 753 C CA . SER A 1 103 ? 7.641 3.019 9.970 1.00 62.31 103 SER A CA 1
ATOM 754 C C . SER A 1 103 ? 6.130 3.086 10.196 1.00 62.31 103 SER A C 1
ATOM 756 O O . SER A 1 103 ? 5.386 2.202 9.771 1.00 62.31 103 SER A O 1
ATOM 758 N N . VAL A 1 104 ? 5.674 4.163 10.834 1.00 72.62 104 VAL A N 1
ATOM 759 C CA . VAL A 1 104 ? 4.250 4.484 10.953 1.00 72.62 104 VAL A CA 1
ATOM 760 C C . VAL A 1 104 ? 3.750 5.031 9.617 1.00 72.62 104 VAL A C 1
ATOM 762 O O . VAL A 1 104 ? 4.327 5.975 9.072 1.00 72.62 104 VAL A O 1
ATOM 765 N N . LEU A 1 105 ? 2.664 4.460 9.106 1.00 80.94 105 LEU A N 1
ATOM 766 C CA . LEU A 1 105 ? 2.022 4.829 7.849 1.00 80.94 105 LEU A CA 1
ATOM 767 C C . LEU A 1 105 ? 0.553 5.186 8.088 1.00 80.94 105 LEU A C 1
ATOM 769 O O . LEU A 1 105 ? -0.074 4.738 9.046 1.00 80.94 105 LEU A O 1
ATOM 773 N N . LEU A 1 106 ? -0.007 5.995 7.193 1.00 83.44 106 LEU A N 1
ATOM 774 C CA . LEU A 1 106 ? -1.444 6.241 7.129 1.00 83.44 106 LEU A CA 1
ATOM 775 C C . LEU A 1 106 ? -1.989 5.514 5.905 1.00 83.44 106 LEU A C 1
ATOM 777 O O . LEU A 1 106 ? -1.684 5.890 4.773 1.00 83.44 106 LEU A O 1
ATOM 781 N N . LEU A 1 107 ? -2.795 4.480 6.134 1.00 86.75 107 LEU A N 1
ATOM 782 C CA . LEU A 1 107 ? -3.572 3.863 5.074 1.00 86.75 107 LEU A CA 1
ATOM 783 C C . LEU A 1 107 ? -4.826 4.704 4.850 1.00 86.75 107 LEU A C 1
ATOM 785 O O . LEU A 1 107 ? -5.689 4.793 5.723 1.00 86.75 107 LEU A O 1
ATOM 789 N N . VAL A 1 108 ? -4.918 5.310 3.670 1.00 87.56 108 VAL A N 1
ATOM 790 C CA . VAL A 1 108 ? -6.090 6.073 3.242 1.00 87.56 108 VAL A CA 1
ATOM 791 C C . VAL A 1 108 ? -6.833 5.268 2.186 1.00 87.56 108 VAL A C 1
ATOM 793 O O . VAL A 1 108 ? -6.305 5.018 1.105 1.00 87.56 108 VAL A O 1
ATOM 796 N N . TRP A 1 109 ? -8.069 4.888 2.491 1.00 84.44 109 TRP A N 1
ATOM 797 C CA . TRP A 1 109 ? -8.961 4.196 1.567 1.00 84.44 109 TRP A CA 1
ATOM 798 C C . TRP A 1 109 ? -10.312 4.902 1.550 1.00 84.44 109 TRP A C 1
ATOM 800 O O . TRP A 1 109 ? -11.159 4.692 2.413 1.00 84.44 109 TRP A O 1
ATOM 810 N N . GLY A 1 110 ? -10.546 5.733 0.532 1.00 86.31 110 GLY A N 1
ATOM 811 C CA . GLY A 1 110 ? -11.789 6.496 0.429 1.00 86.31 110 GLY A CA 1
ATOM 812 C C . GLY A 1 110 ? -11.967 7.406 1.646 1.00 86.31 110 GLY A C 1
ATOM 813 O O . GLY A 1 110 ? -11.194 8.339 1.830 1.00 86.31 110 GLY A O 1
ATOM 814 N N . ALA A 1 111 ? -12.974 7.124 2.477 1.00 78.62 111 ALA A N 1
ATOM 815 C CA . ALA A 1 111 ? -13.213 7.847 3.728 1.00 78.62 111 ALA A CA 1
ATOM 816 C C . ALA A 1 111 ? -12.474 7.256 4.948 1.00 78.62 111 ALA A C 1
ATOM 818 O O . ALA A 1 111 ? -12.458 7.886 6.003 1.00 78.62 111 ALA A O 1
ATOM 819 N N . HIS A 1 112 ? -11.882 6.065 4.825 1.00 77.88 112 HIS A N 1
ATOM 820 C CA . HIS A 1 112 ? -11.180 5.382 5.911 1.00 77.88 112 HIS A CA 1
ATOM 821 C C . HIS A 1 112 ? -9.740 5.883 6.003 1.00 77.88 112 HIS A C 1
ATOM 823 O O . HIS A 1 112 ? -9.004 5.844 5.015 1.00 77.88 112 HIS A O 1
ATOM 829 N N . VAL A 1 113 ? -9.329 6.323 7.191 1.00 83.62 113 VAL A N 1
ATOM 830 C CA . VAL A 1 113 ? -7.945 6.723 7.474 1.00 83.62 113 VAL A CA 1
ATOM 831 C C . VAL A 1 113 ? -7.465 5.943 8.686 1.00 83.62 113 VAL A C 1
ATOM 833 O O . VAL A 1 113 ? -7.854 6.230 9.817 1.00 83.62 113 VAL A O 1
ATOM 836 N N . LEU A 1 114 ? -6.622 4.945 8.439 1.00 83.44 114 LEU A N 1
ATOM 837 C CA . LEU A 1 114 ? -6.119 4.045 9.467 1.00 83.44 114 LEU A CA 1
ATOM 838 C C . LEU A 1 114 ? -4.623 4.284 9.695 1.00 83.44 114 LEU A C 1
ATOM 840 O O . LEU A 1 114 ? -3.838 4.172 8.750 1.00 83.44 114 LEU A O 1
ATOM 844 N N . PRO A 1 115 ? -4.197 4.592 10.931 1.00 82.12 115 PRO A N 1
ATOM 845 C CA . PRO A 1 115 ? -2.790 4.531 11.287 1.00 82.12 115 PRO A CA 1
ATOM 846 C C . PRO A 1 115 ? -2.366 3.063 11.340 1.00 82.12 115 PRO A C 1
ATOM 848 O O . PRO A 1 115 ? -2.927 2.268 12.0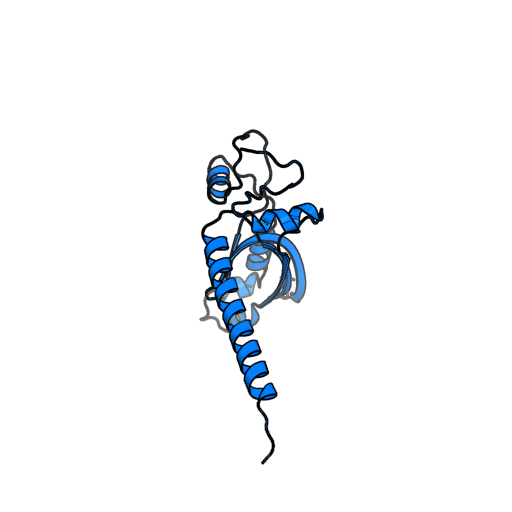93 1.00 82.12 115 PRO A O 1
ATOM 851 N N . VAL A 1 116 ? -1.383 2.699 10.529 1.00 85.12 116 VAL A N 1
ATOM 852 C CA . VAL A 1 116 ? -0.917 1.322 10.388 1.00 85.12 116 VAL A CA 1
ATOM 853 C C . VAL A 1 116 ? 0.603 1.256 10.394 1.00 85.12 116 VAL A C 1
ATOM 855 O O . VAL A 1 116 ? 1.283 2.242 10.115 1.00 85.12 116 VAL A O 1
ATOM 858 N N . PHE A 1 117 ? 1.150 0.080 10.661 1.00 83.38 117 PHE A N 1
ATOM 859 C CA . PHE A 1 117 ? 2.522 -0.243 10.295 1.00 83.38 117 PHE A CA 1
ATOM 860 C C . PHE A 1 117 ? 2.540 -1.483 9.401 1.00 83.38 117 PHE A C 1
ATOM 862 O O . PHE A 1 117 ? 1.709 -2.385 9.542 1.00 83.38 117 PHE A O 1
ATOM 869 N N . LEU A 1 118 ? 3.478 -1.514 8.456 1.00 84.31 118 LEU A N 1
ATOM 870 C CA . LEU A 1 118 ? 3.715 -2.684 7.613 1.00 84.31 118 LEU A CA 1
ATOM 871 C C . LEU A 1 118 ? 4.569 -3.687 8.384 1.00 84.31 118 LEU A C 1
ATOM 873 O O . LEU A 1 118 ? 5.668 -3.353 8.826 1.00 84.31 118 LEU A O 1
ATOM 877 N N . SER A 1 119 ? 4.067 -4.909 8.546 1.00 83.69 119 SER A N 1
ATOM 878 C CA . SER A 1 119 ? 4.788 -5.996 9.214 1.00 83.69 119 SER A CA 1
ATOM 879 C C . SER A 1 119 ? 5.549 -6.880 8.226 1.00 83.69 119 SER A C 1
ATOM 881 O O . SER A 1 119 ? 6.626 -7.375 8.553 1.00 83.69 119 SER A O 1
ATOM 883 N N . SER A 1 120 ? 5.021 -7.061 7.011 1.00 85.88 120 SER A N 1
ATOM 884 C CA . SER A 1 120 ? 5.655 -7.853 5.955 1.00 85.88 120 SER A CA 1
ATOM 885 C C . SER A 1 120 ? 5.243 -7.376 4.561 1.00 85.88 120 SER A C 1
ATOM 887 O O . SER A 1 120 ? 4.120 -6.912 4.360 1.00 85.88 120 SER A O 1
ATOM 889 N N . VAL A 1 121 ? 6.153 -7.529 3.597 1.00 90.25 121 VAL A N 1
ATOM 890 C CA . VAL A 1 121 ? 5.916 -7.334 2.161 1.00 90.25 121 VAL A CA 1
ATOM 891 C C . VAL A 1 121 ? 6.412 -8.581 1.436 1.00 90.25 121 VAL A C 1
ATOM 893 O O . VAL A 1 121 ? 7.609 -8.867 1.433 1.00 90.25 121 VAL A O 1
ATOM 896 N N . GLN A 1 122 ? 5.495 -9.302 0.799 1.00 92.44 122 GLN A N 1
ATOM 897 C CA . GLN A 1 122 ? 5.791 -10.447 -0.055 1.00 92.44 122 GLN A CA 1
ATOM 898 C C . GLN A 1 122 ? 5.586 -10.029 -1.512 1.00 92.44 122 GLN A C 1
ATOM 900 O O . GLN A 1 122 ? 4.493 -9.608 -1.880 1.00 92.44 122 GLN A O 1
ATOM 905 N N . VAL A 1 123 ? 6.623 -10.145 -2.342 1.00 93.88 123 VAL A N 1
ATOM 906 C CA . VAL A 1 123 ? 6.569 -9.779 -3.766 1.00 93.88 123 VAL A CA 1
ATOM 907 C C . VAL A 1 123 ? 6.682 -11.037 -4.618 1.00 93.88 123 VAL A C 1
ATOM 909 O O . VAL A 1 123 ? 7.630 -11.806 -4.464 1.00 93.88 123 VAL A O 1
ATOM 912 N N . GLU A 1 124 ? 5.736 -11.219 -5.531 1.00 95.06 124 GLU A N 1
ATOM 913 C CA . GLU A 1 124 ? 5.735 -12.257 -6.556 1.00 95.06 124 GLU A CA 1
ATOM 914 C C . GLU A 1 124 ? 5.805 -11.598 -7.940 1.00 95.06 124 GLU A C 1
ATOM 916 O O . GLU A 1 124 ? 4.829 -11.047 -8.454 1.00 95.06 124 GLU A O 1
ATOM 921 N N . GLU A 1 125 ? 6.990 -11.623 -8.545 1.00 94.31 125 GLU A N 1
ATOM 922 C CA . GLU A 1 125 ? 7.228 -11.061 -9.874 1.00 94.31 125 GLU A CA 1
ATOM 923 C C . GLU A 1 125 ? 6.721 -12.024 -10.952 1.00 94.31 125 GLU A C 1
ATOM 925 O O . GLU A 1 125 ? 7.137 -13.180 -11.013 1.00 94.31 125 GLU A O 1
ATOM 930 N N . THR A 1 126 ? 5.831 -11.542 -11.820 1.00 94.38 126 THR A N 1
ATOM 931 C CA . THR A 1 126 ? 5.167 -12.383 -12.834 1.00 94.38 126 THR A CA 1
ATOM 932 C C . THR A 1 126 ? 5.706 -12.153 -14.239 1.00 94.38 126 THR A C 1
ATOM 934 O O . THR A 1 126 ? 5.629 -13.054 -15.075 1.00 94.38 126 THR A O 1
ATOM 937 N N . ALA A 1 127 ? 6.247 -10.963 -14.518 1.00 94.12 127 ALA A N 1
ATOM 938 C CA . ALA A 1 127 ? 6.779 -10.638 -15.832 1.00 94.12 127 ALA A CA 1
ATOM 939 C C . ALA A 1 127 ? 7.937 -9.633 -15.781 1.00 94.12 127 ALA A C 1
ATOM 941 O O . ALA A 1 127 ? 7.933 -8.681 -14.992 1.00 94.12 127 ALA A O 1
ATOM 942 N N . HIS A 1 128 ? 8.897 -9.830 -16.691 1.00 94.75 128 HIS A N 1
ATOM 943 C CA . HIS A 1 128 ? 10.164 -9.102 -16.744 1.00 94.75 128 HIS A CA 1
ATOM 944 C C . HIS A 1 128 ? 10.440 -8.516 -18.126 1.00 94.75 128 HIS A C 1
ATOM 946 O O . HIS A 1 128 ? 10.078 -9.080 -19.160 1.00 94.75 128 HIS A O 1
ATOM 952 N N . LEU A 1 129 ? 11.117 -7.376 -18.129 1.00 91.81 129 LEU A N 1
ATOM 953 C CA . LEU A 1 129 ? 11.698 -6.745 -19.304 1.00 91.81 129 LEU A CA 1
ATOM 954 C C . LEU A 1 129 ? 12.934 -7.531 -19.789 1.00 91.81 129 LEU A C 1
ATOM 956 O O . LEU A 1 129 ? 13.503 -8.317 -19.028 1.00 91.81 129 LEU A O 1
ATOM 960 N N . PRO A 1 130 ? 13.429 -7.296 -21.023 1.00 92.12 130 PRO A N 1
ATOM 961 C CA . PRO A 1 130 ? 14.644 -7.948 -21.531 1.00 92.12 130 PRO A CA 1
ATOM 962 C C . PRO A 1 130 ? 15.899 -7.707 -20.678 1.00 92.12 130 PRO A C 1
ATOM 964 O O . PRO A 1 130 ? 16.837 -8.497 -20.713 1.00 92.12 130 PRO A O 1
ATOM 967 N N . ASN A 1 131 ? 15.918 -6.623 -19.900 1.00 90.81 131 ASN A N 1
ATOM 968 C CA . ASN A 1 131 ? 16.962 -6.304 -18.926 1.00 90.81 131 ASN A CA 1
ATOM 969 C C . ASN A 1 131 ? 16.718 -6.948 -17.542 1.00 90.81 131 ASN A C 1
ATOM 971 O O . ASN A 1 131 ? 17.356 -6.547 -16.571 1.00 90.81 131 ASN A O 1
ATOM 975 N N . LEU A 1 132 ? 15.803 -7.922 -17.452 1.00 92.31 132 LEU A N 1
ATOM 976 C CA . LEU A 1 132 ? 15.403 -8.646 -16.240 1.00 92.31 132 LEU A CA 1
ATOM 977 C C . LEU A 1 132 ? 14.816 -7.761 -15.131 1.00 92.31 132 LEU A C 1
ATOM 979 O O . LEU A 1 132 ? 14.759 -8.173 -13.975 1.00 92.31 132 LEU A O 1
ATOM 983 N N . ARG A 1 133 ? 14.348 -6.556 -15.467 1.00 93.69 133 ARG A N 1
ATOM 984 C CA . ARG A 1 133 ? 13.602 -5.713 -14.527 1.00 93.69 133 ARG A CA 1
ATOM 985 C C . ARG A 1 133 ? 12.129 -6.122 -14.509 1.00 93.69 133 ARG A C 1
ATOM 987 O O . ARG A 1 133 ? 11.557 -6.300 -15.589 1.00 93.69 133 ARG A O 1
ATOM 994 N N . PRO A 1 134 ? 11.493 -6.275 -13.338 1.00 94.88 134 PRO A N 1
ATOM 995 C CA . PRO A 1 134 ? 10.082 -6.620 -13.280 1.00 94.88 134 PRO A CA 1
ATOM 996 C C . PRO A 1 134 ? 9.233 -5.450 -13.789 1.00 94.88 134 PRO A C 1
ATOM 998 O O . PRO A 1 134 ? 9.478 -4.293 -13.445 1.00 94.88 134 PRO A O 1
ATOM 1001 N N . TYR A 1 135 ? 8.211 -5.747 -14.591 1.00 95.00 135 TYR A N 1
ATOM 1002 C CA . TYR A 1 135 ? 7.189 -4.764 -14.985 1.00 95.00 135 TYR A CA 1
ATOM 1003 C C . TYR A 1 135 ? 5.784 -5.143 -14.505 1.00 95.00 135 TYR A C 1
ATOM 1005 O O . TYR A 1 135 ? 4.875 -4.320 -14.600 1.00 95.00 135 TYR A O 1
ATOM 1013 N N . ARG A 1 136 ? 5.607 -6.357 -13.962 1.00 96.00 136 ARG A N 1
ATOM 1014 C CA . ARG A 1 136 ? 4.370 -6.791 -13.310 1.00 96.00 136 ARG A CA 1
ATOM 1015 C C . ARG A 1 136 ? 4.657 -7.684 -12.102 1.00 96.00 136 ARG A C 1
ATOM 1017 O O . ARG A 1 136 ? 5.391 -8.668 -12.220 1.00 96.00 136 ARG A O 1
ATOM 1024 N N . ALA A 1 137 ? 4.038 -7.385 -10.962 1.00 96.25 137 ALA A N 1
ATOM 1025 C CA . ALA A 1 137 ? 4.152 -8.185 -9.744 1.00 96.25 137 ALA A CA 1
ATOM 1026 C C . ALA A 1 137 ? 2.864 -8.165 -8.913 1.00 96.25 137 ALA A C 1
ATOM 1028 O O . ALA A 1 137 ? 2.194 -7.135 -8.818 1.00 96.25 137 ALA A O 1
ATOM 1029 N N . ASN A 1 138 ? 2.567 -9.296 -8.276 1.00 95.88 138 ASN A N 1
ATOM 1030 C CA . ASN A 1 138 ? 1.596 -9.373 -7.192 1.00 95.88 138 ASN A CA 1
ATOM 1031 C C . ASN A 1 138 ? 2.330 -9.101 -5.882 1.00 95.88 138 ASN A C 1
ATOM 1033 O O . ASN A 1 138 ? 3.373 -9.699 -5.614 1.00 95.88 138 ASN A O 1
ATOM 1037 N N . VAL A 1 139 ? 1.800 -8.202 -5.064 1.00 94.81 139 VAL A N 1
ATOM 1038 C CA . VAL A 1 139 ? 2.390 -7.868 -3.772 1.00 94.81 139 VAL A CA 1
ATOM 1039 C C . VAL A 1 139 ? 1.364 -8.105 -2.681 1.00 94.81 139 VAL A C 1
ATOM 1041 O O . VAL A 1 139 ? 0.292 -7.507 -2.703 1.00 94.81 139 VAL A O 1
ATOM 1044 N N . SER A 1 140 ? 1.718 -8.951 -1.719 1.00 94.38 140 SER A N 1
ATOM 1045 C CA . SER A 1 140 ? 0.927 -9.182 -0.516 1.00 94.38 140 SER A CA 1
ATOM 1046 C C . SER A 1 140 ? 1.546 -8.422 0.651 1.00 94.38 140 SER A C 1
ATOM 1048 O O . SER A 1 140 ? 2.721 -8.599 0.990 1.00 94.38 140 SER A O 1
ATOM 1050 N N . LEU A 1 141 ? 0.757 -7.528 1.236 1.00 91.25 141 LEU A N 1
ATOM 1051 C CA . LEU A 1 141 ? 1.152 -6.630 2.310 1.00 91.25 141 LEU A CA 1
ATOM 1052 C C . LEU A 1 141 ? 0.478 -7.081 3.601 1.00 91.25 141 LEU A C 1
ATOM 1054 O O . LEU A 1 141 ? -0.748 -7.088 3.687 1.00 91.25 141 LEU A O 1
ATOM 1058 N N . ALA A 1 142 ? 1.266 -7.417 4.618 1.00 91.12 142 ALA A N 1
ATOM 1059 C CA . ALA A 1 142 ? 0.744 -7.638 5.960 1.00 91.12 142 ALA A CA 1
ATOM 1060 C C . ALA A 1 142 ? 0.783 -6.319 6.734 1.00 91.12 142 ALA A C 1
ATOM 1062 O O . ALA A 1 142 ? 1.837 -5.687 6.873 1.00 91.12 142 ALA A O 1
ATOM 1063 N N . VAL A 1 143 ? -0.383 -5.897 7.213 1.00 89.50 143 VAL A N 1
ATOM 1064 C CA . VAL A 1 143 ? -0.593 -4.593 7.834 1.00 89.50 143 VAL A CA 1
ATOM 1065 C C . VAL A 1 143 ? -1.172 -4.795 9.227 1.00 89.50 143 VAL A C 1
ATOM 1067 O O . VAL A 1 143 ? -2.068 -5.615 9.425 1.00 89.50 143 VAL A O 1
ATOM 1070 N N . GLN A 1 144 ? -0.673 -4.027 10.191 1.00 85.56 144 GLN A N 1
ATOM 1071 C CA . GLN A 1 144 ? -1.199 -4.007 11.550 1.00 85.56 144 GLN A CA 1
ATOM 1072 C C . GLN A 1 144 ? -1.631 -2.590 11.927 1.00 85.56 144 GLN A C 1
ATOM 1074 O O . GLN A 1 144 ? -0.875 -1.629 11.764 1.00 85.56 144 GLN A O 1
ATOM 1079 N N . VAL A 1 145 ? -2.856 -2.461 12.433 1.00 82.69 145 VAL A N 1
ATOM 1080 C CA . VAL A 1 145 ? -3.443 -1.193 12.867 1.00 82.69 145 VAL A CA 1
ATOM 1081 C C . VAL A 1 145 ? -2.853 -0.782 14.210 1.00 82.69 145 VAL A C 1
ATOM 1083 O O . VAL A 1 145 ? -2.684 -1.587 15.129 1.00 82.69 145 VAL A O 1
ATOM 1086 N N . ILE A 1 146 ? -2.539 0.505 14.324 1.00 75.69 146 ILE A N 1
ATOM 1087 C CA . ILE A 1 146 ? -2.088 1.110 15.571 1.00 75.69 146 ILE A CA 1
ATOM 1088 C C . ILE A 1 146 ? -3.322 1.572 16.339 1.00 75.69 146 ILE A C 1
ATOM 1090 O O . ILE A 1 146 ? -3.903 2.623 16.061 1.00 75.69 146 ILE A O 1
ATOM 1094 N N . GLU A 1 147 ? -3.712 0.771 17.320 1.00 66.00 147 GLU A N 1
ATOM 1095 C CA . GLU A 1 147 ? -4.815 1.080 18.223 1.00 66.00 147 GLU A CA 1
ATOM 1096 C C . GLU A 1 147 ? -4.326 1.957 19.387 1.00 66.00 147 GLU A C 1
ATOM 1098 O O . GLU A 1 147 ? -3.267 1.711 19.968 1.00 66.00 147 GLU A O 1
ATOM 1103 N N . GLY A 1 148 ? -5.073 3.011 19.725 1.00 62.69 148 GLY A N 1
ATOM 1104 C CA . GLY A 1 148 ? -4.699 3.939 20.797 1.00 62.69 148 GLY A CA 1
ATOM 1105 C C . GLY A 1 148 ? -5.545 5.214 20.827 1.00 62.69 148 GLY A C 1
ATOM 1106 O O . GLY A 1 148 ? -6.467 5.383 20.027 1.00 62.69 148 GLY A O 1
ATOM 1107 N N . ASN A 1 149 ? -5.224 6.136 21.744 1.00 56.19 149 ASN A N 1
ATOM 1108 C CA . ASN A 1 149 ? -5.883 7.445 21.857 1.00 56.19 149 ASN A CA 1
ATOM 1109 C C . ASN A 1 149 ? -5.390 8.414 20.764 1.00 56.19 149 ASN A C 1
ATOM 1111 O O . ASN A 1 149 ? -4.728 9.413 21.041 1.00 56.19 149 ASN A O 1
ATOM 1115 N N . ASN A 1 150 ? -5.683 8.077 19.510 1.00 62.53 150 ASN A N 1
ATOM 1116 C CA . ASN A 1 150 ? -5.328 8.848 18.326 1.00 62.53 150 ASN A CA 1
ATOM 1117 C C . ASN A 1 150 ? -6.610 9.375 17.650 1.00 62.53 150 ASN A C 1
ATOM 1119 O O . ASN A 1 150 ? -7.535 8.585 17.428 1.00 62.53 150 ASN A O 1
ATOM 1123 N N . PRO A 1 151 ? -6.681 10.668 17.268 1.00 61.56 151 PRO A N 1
ATOM 1124 C CA . PRO A 1 151 ? -7.837 11.237 16.565 1.00 61.56 151 PRO A CA 1
ATOM 1125 C C . PRO A 1 151 ? -8.277 10.452 15.315 1.00 61.56 151 PRO A C 1
ATOM 1127 O O . PRO A 1 151 ? -9.477 10.372 15.041 1.00 61.56 151 PRO A O 1
ATOM 1130 N N . PHE A 1 152 ? -7.344 9.833 14.582 1.00 62.66 152 PHE A N 1
ATOM 1131 C CA . PHE A 1 152 ? -7.668 9.045 13.387 1.00 62.66 152 PHE A CA 1
ATOM 1132 C C . PHE A 1 152 ? -8.419 7.750 13.734 1.00 62.66 152 PHE A C 1
ATOM 1134 O O . PHE A 1 152 ? -9.458 7.457 13.147 1.00 62.66 152 PHE A O 1
ATOM 1141 N N . TYR A 1 153 ? -7.966 7.027 14.760 1.00 62.47 153 TYR A N 1
ATOM 1142 C CA . TYR A 1 153 ? -8.610 5.787 15.206 1.00 62.47 153 TYR A CA 1
ATOM 1143 C C . TYR A 1 153 ? -9.984 6.042 15.847 1.00 62.47 153 TYR A C 1
ATOM 1145 O O . TYR A 1 153 ? -10.941 5.311 15.594 1.00 62.47 153 TYR A O 1
ATOM 1153 N N . LEU A 1 154 ? -10.120 7.119 16.630 1.00 61.53 154 LEU A N 1
ATOM 1154 C CA . LEU A 1 154 ? -11.388 7.487 17.274 1.00 61.53 154 LEU A CA 1
ATOM 1155 C C . LEU A 1 154 ? -12.487 7.833 16.259 1.00 61.53 154 LEU A C 1
ATOM 1157 O O . LEU A 1 154 ? -13.655 7.476 16.452 1.00 61.53 154 LEU A O 1
ATOM 1161 N N . THR A 1 155 ? -12.114 8.498 15.165 1.00 65.25 155 THR A N 1
ATOM 1162 C CA . THR A 1 155 ? -13.047 8.834 14.082 1.00 65.25 155 THR A CA 1
ATOM 1163 C C . THR A 1 155 ? -13.554 7.566 13.399 1.00 65.25 155 THR A C 1
ATOM 1165 O O . THR A 1 155 ? -14.764 7.391 13.231 1.00 65.25 155 THR A O 1
ATOM 1168 N N . GLU A 1 156 ? -12.652 6.632 13.097 1.00 66.50 156 GLU A N 1
ATOM 1169 C CA . GLU A 1 156 ? -13.019 5.364 12.470 1.00 66.50 156 GLU A CA 1
ATOM 1170 C C . GLU A 1 156 ? -13.894 4.498 13.389 1.00 66.50 156 GLU A C 1
ATOM 1172 O O . GLU A 1 156 ? -14.893 3.939 12.937 1.00 66.50 156 GLU A O 1
ATOM 1177 N N . LYS A 1 157 ? -13.607 4.450 14.699 1.00 66.12 157 LYS A N 1
ATOM 1178 C CA . LYS A 1 157 ? -14.458 3.740 15.670 1.00 66.12 157 LYS A CA 1
ATOM 1179 C C . LYS A 1 157 ? -15.852 4.334 15.777 1.00 66.12 157 LYS A C 1
ATOM 1181 O O . LYS A 1 157 ? -16.823 3.586 15.842 1.00 66.12 157 LYS A O 1
ATOM 1186 N N . THR A 1 158 ? -15.969 5.658 15.745 1.00 67.19 158 THR A N 1
ATOM 1187 C CA . THR A 1 158 ? -17.277 6.329 15.755 1.00 67.19 158 THR A CA 1
ATOM 1188 C C . THR A 1 158 ? -18.097 5.931 14.528 1.00 67.19 158 THR A C 1
ATOM 1190 O O . THR A 1 158 ? -19.268 5.573 14.653 1.00 67.19 158 THR A O 1
ATOM 1193 N N . ARG A 1 159 ? -17.465 5.900 13.350 1.00 72.06 159 ARG A N 1
ATOM 1194 C CA . ARG A 1 159 ? -18.096 5.438 12.108 1.00 72.06 159 ARG A CA 1
ATOM 1195 C C . ARG A 1 159 ? -18.465 3.949 12.163 1.00 72.06 159 ARG A C 1
ATOM 1197 O O . ARG A 1 159 ? -19.558 3.578 11.744 1.00 72.06 159 ARG A O 1
ATOM 1204 N N . GLN A 1 160 ? -17.580 3.095 12.684 1.00 68.62 160 GLN A N 1
ATOM 1205 C CA . GLN A 1 160 ? -17.819 1.654 12.826 1.00 68.62 160 GLN A CA 1
ATOM 1206 C C . GLN A 1 160 ? -19.012 1.370 13.747 1.00 68.62 160 GLN A C 1
ATOM 1208 O O . GLN A 1 160 ? -19.846 0.526 13.422 1.00 68.62 160 GLN A O 1
ATOM 1213 N N . LEU A 1 161 ? -19.123 2.104 14.857 1.00 68.31 161 LEU A N 1
ATOM 1214 C CA . LEU A 1 161 ? -20.255 2.012 15.779 1.00 68.31 161 LEU A CA 1
ATOM 1215 C C . LEU A 1 161 ? -21.566 2.417 15.097 1.00 68.31 161 LEU A C 1
ATOM 1217 O O . LEU A 1 161 ? -22.522 1.649 15.138 1.00 68.31 161 LEU A O 1
ATOM 1221 N N . GLN A 1 162 ? -21.585 3.546 14.383 1.00 67.56 162 GLN A N 1
ATOM 1222 C CA . GLN A 1 162 ? -22.768 3.975 13.624 1.00 67.56 162 GLN A CA 1
ATOM 1223 C C . GLN A 1 162 ? -23.184 2.946 12.561 1.00 67.56 162 GLN A C 1
ATOM 1225 O O . GLN A 1 162 ? -24.362 2.626 12.425 1.00 67.56 162 GLN A O 1
ATOM 1230 N N . GLY A 1 163 ? -22.223 2.380 11.823 1.00 69.88 163 GLY A N 1
ATOM 1231 C CA . GLY A 1 163 ? -22.503 1.332 10.837 1.00 69.88 163 GLY A CA 1
ATOM 1232 C C . GLY A 1 163 ? -23.055 0.045 11.465 1.00 69.88 163 GLY A C 1
ATOM 1233 O O . GLY A 1 163 ? -23.968 -0.570 10.915 1.00 69.88 163 GLY A O 1
ATOM 1234 N N . ALA A 1 164 ? -22.538 -0.353 12.631 1.00 69.38 164 ALA A N 1
ATOM 1235 C CA . ALA A 1 164 ? -23.032 -1.517 13.362 1.00 69.38 164 ALA A CA 1
ATOM 1236 C C . ALA A 1 164 ? -24.465 -1.306 13.885 1.00 69.38 164 ALA A C 1
ATOM 1238 O O . ALA A 1 164 ? -25.285 -2.222 13.805 1.00 69.38 164 ALA A O 1
ATOM 1239 N N . GLU A 1 165 ? -24.787 -0.100 14.358 1.00 66.00 165 GLU A N 1
ATOM 1240 C CA . GLU A 1 165 ? -26.137 0.267 14.804 1.00 66.00 165 GLU A CA 1
ATOM 1241 C C . GLU A 1 165 ? -27.173 0.148 13.681 1.00 66.00 165 GLU A C 1
ATOM 1243 O O . GLU A 1 165 ? -28.266 -0.368 13.913 1.00 66.00 165 GLU A O 1
ATOM 1248 N N . LEU A 1 166 ? -26.825 0.543 12.453 1.00 71.50 166 LEU A N 1
ATOM 1249 C CA . LEU A 1 166 ? -27.714 0.403 11.296 1.00 71.50 166 LEU A CA 1
ATOM 1250 C C . LEU A 1 166 ? -28.050 -1.067 10.997 1.00 71.50 166 LEU A C 1
ATOM 1252 O O . LEU A 1 166 ? -29.211 -1.391 10.750 1.00 71.50 166 LEU A O 1
ATOM 1256 N N . ASN A 1 167 ? -27.068 -1.970 11.082 1.00 61.19 167 ASN A N 1
ATOM 1257 C CA . ASN A 1 167 ? -27.302 -3.407 10.893 1.00 61.19 167 ASN A CA 1
ATOM 1258 C C . ASN A 1 167 ? -28.177 -4.008 12.004 1.00 61.19 167 ASN A C 1
ATOM 1260 O O . ASN A 1 167 ? -29.038 -4.847 11.730 1.00 61.19 167 ASN A O 1
ATOM 1264 N N . LEU A 1 168 ? -27.996 -3.571 13.255 1.00 64.44 168 LEU A N 1
ATOM 1265 C CA . LEU A 1 168 ? -28.841 -4.004 14.372 1.00 64.44 168 LEU A CA 1
ATOM 1266 C C . LEU A 1 168 ? -30.277 -3.491 14.232 1.00 64.44 168 LEU A C 1
ATOM 1268 O O . LEU A 1 168 ? -31.219 -4.252 14.451 1.00 64.44 168 LEU A O 1
ATOM 1272 N N . ALA A 1 169 ? -30.450 -2.230 13.832 1.00 60.91 169 ALA A N 1
ATOM 1273 C CA . ALA A 1 169 ? -31.762 -1.648 13.578 1.00 60.91 169 ALA A CA 1
ATOM 1274 C C . ALA A 1 169 ? -32.490 -2.394 12.451 1.00 60.91 169 ALA A C 1
ATOM 1276 O O . ALA A 1 169 ? -33.651 -2.761 12.619 1.00 60.91 169 ALA A O 1
ATOM 1277 N N . GLN A 1 170 ? -31.792 -2.699 11.353 1.00 63.06 170 GLN A N 1
ATOM 1278 C CA . GLN A 1 170 ? -32.358 -3.47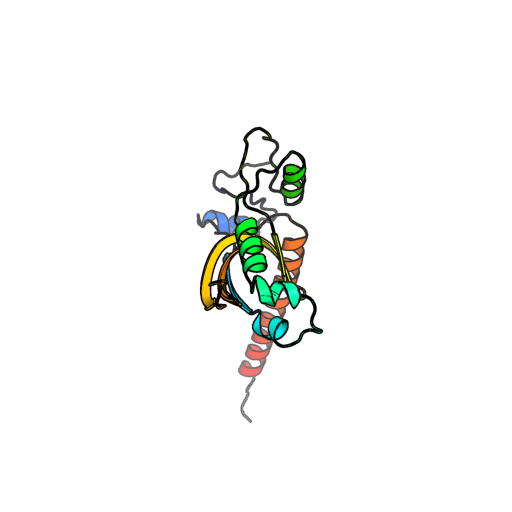1 10.249 1.00 63.06 170 GLN A CA 1
ATOM 1279 C C . GLN A 1 170 ? -32.756 -4.886 10.693 1.00 63.06 170 GLN A C 1
ATOM 1281 O O . GLN A 1 170 ? -33.874 -5.317 10.438 1.00 63.06 170 GLN A O 1
ATOM 1286 N N . THR A 1 171 ? -31.895 -5.573 11.450 1.00 65.00 171 THR A N 1
ATOM 1287 C CA . THR A 1 171 ? -32.184 -6.924 11.963 1.00 65.00 171 THR A CA 1
ATOM 1288 C C . THR A 1 171 ? -33.384 -6.933 12.917 1.00 65.00 171 THR A C 1
ATOM 1290 O O . THR A 1 171 ? -34.208 -7.845 12.876 1.00 65.00 171 THR A O 1
ATOM 1293 N N . ALA A 1 172 ? -33.520 -5.914 13.772 1.00 58.81 172 ALA A N 1
ATOM 1294 C CA . ALA A 1 172 ? -34.666 -5.778 14.669 1.00 58.81 172 ALA A CA 1
ATOM 1295 C C . ALA A 1 172 ? -35.972 -5.505 13.900 1.00 58.81 172 ALA A C 1
ATOM 1297 O O . ALA A 1 172 ? -37.013 -6.066 14.241 1.00 58.81 172 ALA A O 1
ATOM 1298 N N . VAL A 1 173 ? -35.917 -4.686 12.844 1.00 60.22 173 VAL A N 1
ATOM 1299 C CA . VAL A 1 173 ? -37.056 -4.429 11.947 1.00 60.22 173 VAL A CA 1
ATOM 1300 C C . VAL A 1 173 ? -37.444 -5.689 11.164 1.00 60.22 173 VAL A C 1
ATOM 1302 O O . VAL A 1 173 ? -38.631 -6.008 11.077 1.00 60.22 173 VAL A O 1
ATOM 1305 N N . ASP A 1 174 ? -36.477 -6.459 10.666 1.00 59.97 174 ASP A N 1
ATOM 1306 C CA . ASP A 1 174 ? -36.715 -7.722 9.954 1.00 59.97 174 ASP A CA 1
ATOM 1307 C C . ASP A 1 174 ? -37.301 -8.806 10.885 1.00 59.97 174 ASP A C 1
ATOM 1309 O O . ASP A 1 174 ? -38.206 -9.555 10.506 1.00 59.97 174 ASP A O 1
ATOM 1313 N N . ALA A 1 175 ? -36.861 -8.858 12.147 1.00 60.88 175 ALA A N 1
ATOM 1314 C CA . ALA A 1 175 ? -37.429 -9.749 13.161 1.00 60.88 175 ALA A CA 1
ATOM 1315 C C . ALA A 1 175 ? -38.867 -9.355 13.555 1.00 60.88 175 ALA A C 1
ATOM 1317 O O . ALA A 1 175 ? -39.724 -10.218 13.745 1.00 60.88 175 ALA A O 1
ATOM 1318 N N . LEU A 1 176 ? -39.160 -8.053 13.643 1.00 60.22 176 LEU A N 1
ATOM 1319 C CA . LEU A 1 176 ? -40.512 -7.554 13.913 1.00 60.22 176 LEU A CA 1
ATOM 1320 C C . LEU A 1 176 ? -41.461 -7.792 12.729 1.00 60.22 176 LEU A C 1
ATOM 1322 O O . LEU A 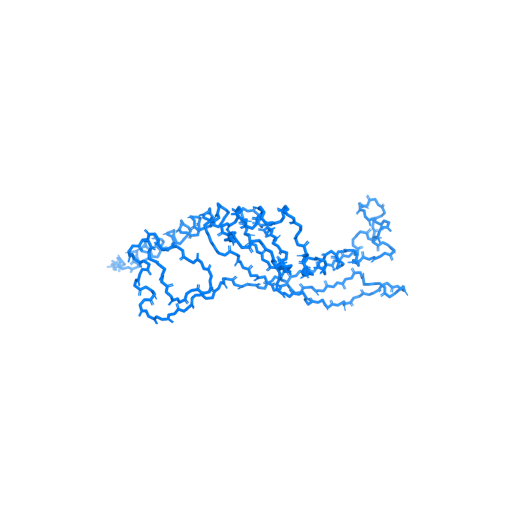1 176 ? -42.616 -8.148 12.9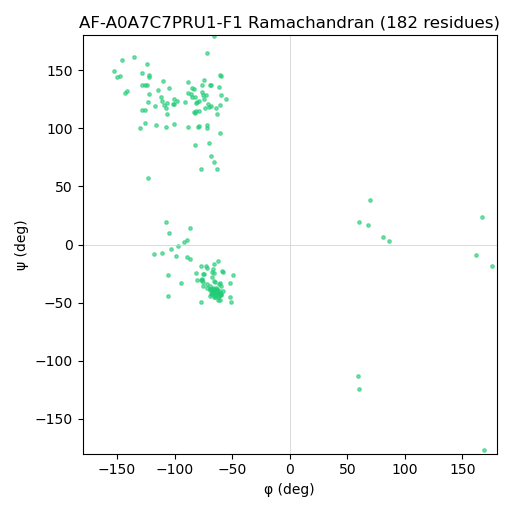33 1.00 60.22 176 LEU A O 1
ATOM 1326 N N . THR A 1 177 ? -40.995 -7.645 11.491 1.00 59.12 177 THR A N 1
ATOM 1327 C CA . THR A 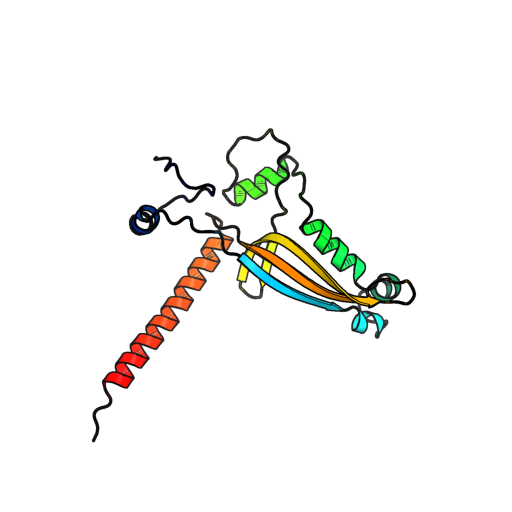1 177 ? -41.828 -7.854 10.292 1.00 59.12 177 THR A CA 1
ATOM 1328 C C . THR A 1 177 ? -42.082 -9.334 9.993 1.00 59.12 177 THR A C 1
ATOM 1330 O O . THR A 1 177 ? -43.196 -9.689 9.614 1.00 59.12 177 THR A O 1
ATOM 1333 N N . SER A 1 178 ? -41.109 -10.219 10.239 1.00 58.09 178 SER A N 1
ATOM 1334 C CA . SER A 1 178 ? -41.287 -11.678 10.110 1.00 58.09 178 SER A CA 1
ATOM 1335 C C . SER A 1 178 ? -42.088 -12.309 11.260 1.00 58.09 178 SER A C 1
ATOM 1337 O O . SER A 1 178 ? -42.751 -13.325 11.054 1.00 58.09 178 SER A O 1
ATOM 1339 N N . GLY A 1 179 ? -42.095 -11.693 12.449 1.00 52.75 179 GLY A N 1
ATOM 1340 C CA . GLY A 1 179 ? -42.890 -12.137 13.601 1.00 52.75 179 GLY A CA 1
ATOM 1341 C C . GLY A 1 179 ? -44.384 -11.784 13.541 1.00 52.75 179 GLY A C 1
ATOM 1342 O O . GLY A 1 179 ? -45.178 -12.412 14.237 1.00 52.75 179 GLY A O 1
ATOM 1343 N N . PHE A 1 180 ? -44.786 -10.816 12.706 1.00 55.09 180 PHE A N 1
ATOM 1344 C CA . PHE A 1 180 ? -46.178 -10.349 12.580 1.00 55.09 180 PHE A CA 1
ATOM 1345 C C . PHE A 1 180 ? -46.887 -10.788 11.285 1.00 55.09 180 PHE A C 1
ATOM 1347 O O . PHE A 1 180 ? -47.934 -10.243 10.933 1.00 55.09 180 PHE A O 1
ATOM 1354 N N . GLY A 1 181 ? -46.378 -11.821 10.604 1.00 46.88 181 GLY A N 1
ATOM 1355 C CA . GLY A 1 181 ? -47.107 -12.521 9.544 1.00 46.88 181 GLY A CA 1
ATOM 1356 C C . GLY A 1 181 ? -48.296 -13.317 10.096 1.00 46.88 181 GLY A C 1
ATOM 1357 O O . GLY A 1 181 ? -48.222 -14.537 10.218 1.00 46.88 181 GLY A O 1
ATOM 1358 N N . LEU A 1 182 ? -49.390 -12.637 10.448 1.00 48.34 182 LEU A N 1
ATOM 1359 C CA . LEU A 1 182 ? -50.690 -13.278 10.650 1.00 48.34 182 LEU A CA 1
ATOM 1360 C C . LEU A 1 182 ? -51.263 -13.687 9.281 1.00 48.34 182 LEU A C 1
ATOM 1362 O O . LEU A 1 182 ? -51.326 -12.838 8.389 1.00 48.34 182 LEU A O 1
ATOM 1366 N N . PRO A 1 183 ? -51.694 -14.949 9.094 1.00 49.00 183 PRO A N 1
ATOM 1367 C CA . PRO A 1 183 ? -52.385 -15.357 7.882 1.00 49.00 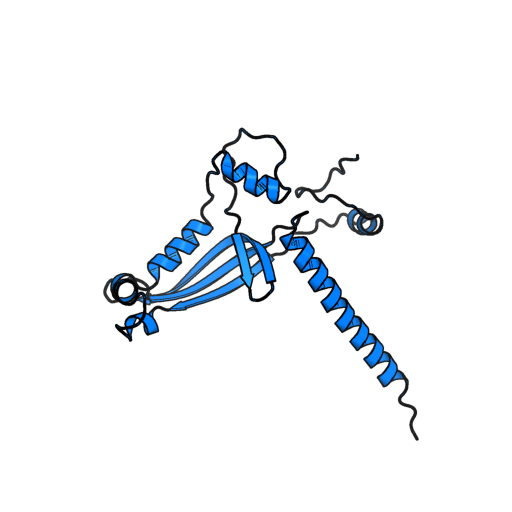183 PRO A CA 1
ATOM 1368 C C . PRO A 1 183 ? -53.830 -14.841 7.927 1.00 49.00 183 PRO A C 1
ATOM 1370 O O . PRO A 1 183 ? -54.532 -15.046 8.921 1.00 49.00 183 PRO A O 1
ATOM 1373 N N . PHE A 1 184 ? -54.273 -14.211 6.840 1.00 43.19 184 PHE A N 1
ATOM 1374 C CA . PHE A 1 184 ? -55.685 -14.099 6.476 1.00 43.19 184 PHE A CA 1
ATOM 1375 C C . PHE A 1 184 ? -55.868 -14.758 5.112 1.00 43.19 184 PHE A C 1
ATOM 1377 O O . PHE A 1 184 ? -55.037 -14.470 4.220 1.00 43.19 184 PHE A O 1
#

Mean predicted aligned error: 15.53 Å

Sequence (184 aa):
LGSAPGTRGGYDFSKPSETARVAQGVSVDPEQFTLDILLDASDRMGDSNLPGHAIASVYGIEPELDTLRSMVEPKSHGPDGVQTLAALGQGTGKAFQRDQHPSVLLLVWGAHVLPVFLSSVQVEETAHLPNLRPYRANVSLAVQVIEGNNPFYLTEKTRQLQGAELNLAQTAVDALTSGFGLPF

Solvent-accessible surface area (backbone atoms only — not comparable to full-atom values): 11099 Å² total; per-residue (Å²): 136,83,84,74,91,81,65,95,71,74,83,80,84,88,50,82,79,58,53,66,56,54,76,70,72,60,80,81,76,68,59,67,52,76,49,80,46,78,50,72,20,62,70,31,52,74,33,84,88,41,84,58,14,79,51,24,68,73,43,28,41,45,70,61,52,52,50,54,53,60,45,51,42,61,42,76,60,57,87,65,50,53,52,58,38,36,68,45,62,70,55,70,96,68,88,83,66,94,61,63,43,68,36,80,43,75,51,75,55,93,91,46,52,42,47,26,32,54,79,45,78,47,78,47,76,77,41,63,46,101,87,69,36,41,26,29,30,45,34,42,34,36,38,34,46,63,77,59,82,23,78,51,49,53,53,50,50,54,52,52,51,54,55,50,49,53,54,52,53,51,51,53,50,52,52,53,59,69,72,63,71,74,89,129

pLDDT: mean 71.05, std 18.63, range [35.47, 96.25]

Radius of gyration: 23.39 Å; Cα contacts (8 Å, |Δi|>4): 226; chains: 1; bounding box: 74×30×64 Å

Foldseek 3Di:
DDDDPQDPADDDDPDPVVVVVVVVVDDDDFDKDKDKDKFACVVLCVDPPDPCNVVCVPQACPVVVVVVVVQQFQDQDDPVVLVVCVLQVNRDPPPDDSDSDRHWDWDDDPPQTFTKGWNDKDWAADDADPVRHGNIIIIMTMIGTRDDPHPRNVVVVVVVVVVVVVVVVVVVVVVVVVVPPDDD